Protein AF-D8LEX6-F1 (afdb_monomer_lite)

Radius of gyration: 22.9 Å; chains: 1; bounding box: 51×51×63 Å

Structure (mmCIF, N/CA/C/O backbone):
data_AF-D8LEX6-F1
#
_entry.id   AF-D8LEX6-F1
#
loop_
_atom_site.group_PDB
_atom_site.id
_atom_site.type_symbol
_atom_site.label_atom_id
_atom_site.label_alt_id
_atom_site.label_comp_id
_atom_site.label_asym_id
_atom_site.label_entity_id
_atom_site.label_seq_id
_atom_site.pdbx_PDB_ins_code
_atom_site.Cartn_x
_atom_site.Cartn_y
_atom_site.Cartn_z
_atom_site.occupancy
_atom_site.B_iso_or_equiv
_atom_site.auth_seq_id
_atom_site.auth_comp_id
_atom_site.auth_asym_id
_atom_site.auth_atom_id
_atom_site.pdbx_PDB_model_num
ATOM 1 N N . MET A 1 1 ? 6.872 12.435 2.471 1.00 41.88 1 MET A N 1
ATOM 2 C CA . MET A 1 1 ? 5.671 13.245 2.182 1.00 41.88 1 MET A CA 1
ATOM 3 C C . MET A 1 1 ? 4.696 12.923 3.300 1.00 41.88 1 MET A C 1
ATOM 5 O O . MET A 1 1 ? 4.604 11.758 3.631 1.00 41.88 1 MET A O 1
ATOM 9 N N . HIS A 1 2 ? 4.102 13.902 3.978 1.00 55.12 2 HIS A N 1
ATOM 10 C CA . HIS A 1 2 ? 3.019 13.591 4.918 1.00 55.12 2 HIS A CA 1
ATOM 11 C C . HIS A 1 2 ? 1.738 13.497 4.106 1.00 55.12 2 HIS A C 1
ATOM 13 O O . HIS A 1 2 ? 1.521 14.434 3.324 1.00 55.12 2 HIS A O 1
ATOM 19 N N . PRO A 1 3 ? 0.901 12.468 4.284 1.00 66.25 3 PRO A N 1
ATOM 20 C CA . PRO A 1 3 ? -0.361 12.433 3.583 1.00 66.25 3 PRO A CA 1
ATOM 21 C C . PRO A 1 3 ? -1.303 13.476 4.202 1.00 66.25 3 PRO A C 1
ATOM 23 O O . PRO A 1 3 ? -2.017 13.248 5.180 1.00 66.25 3 PRO A O 1
ATOM 26 N N . LYS A 1 4 ? -1.234 14.703 3.667 1.00 74.62 4 LYS A N 1
ATOM 27 C CA . LYS A 1 4 ? -2.139 15.818 3.999 1.00 74.62 4 LYS A CA 1
ATOM 28 C C . LYS A 1 4 ? -3.596 15.456 3.688 1.00 74.62 4 LYS A C 1
ATOM 30 O O . LYS A 1 4 ? -4.503 16.102 4.196 1.00 74.62 4 LYS A O 1
ATOM 35 N N . ASP A 1 5 ? -3.798 14.469 2.841 1.00 80.69 5 ASP A N 1
ATOM 36 C CA . ASP A 1 5 ? -5.047 13.807 2.502 1.00 80.69 5 ASP A CA 1
ATOM 37 C C . ASP A 1 5 ? -5.672 13.044 3.683 1.00 80.69 5 ASP A C 1
ATOM 39 O O . ASP A 1 5 ? -6.894 13.048 3.781 1.00 80.69 5 ASP A O 1
ATOM 43 N N . HIS A 1 6 ? -4.889 12.545 4.652 1.00 86.00 6 HIS A N 1
ATOM 44 C CA . HIS A 1 6 ? -5.435 11.861 5.842 1.00 86.00 6 HIS A CA 1
ATOM 45 C C . HIS A 1 6 ? -5.577 12.756 7.075 1.00 86.00 6 HIS A C 1
ATOM 47 O O . HIS A 1 6 ? -6.497 12.583 7.868 1.00 86.00 6 HIS A O 1
ATOM 53 N N . ILE A 1 7 ? -4.684 13.735 7.256 1.00 86.38 7 ILE A N 1
ATOM 54 C CA . ILE A 1 7 ? -4.682 14.587 8.466 1.00 86.38 7 ILE A CA 1
ATOM 55 C C . ILE A 1 7 ? -5.069 16.044 8.207 1.00 86.38 7 ILE A C 1
ATOM 57 O O . ILE A 1 7 ? -5.304 16.802 9.144 1.00 86.38 7 ILE A O 1
ATOM 61 N N . GLY A 1 8 ? -5.120 16.479 6.947 1.00 85.88 8 GLY A N 1
ATOM 62 C CA . GLY A 1 8 ? -5.260 17.896 6.604 1.00 85.88 8 GLY A CA 1
ATOM 63 C C . GLY A 1 8 ? -6.615 18.503 6.959 1.00 85.88 8 GLY A C 1
ATOM 64 O O . GLY A 1 8 ? -6.722 19.725 6.969 1.00 85.88 8 GLY A O 1
ATOM 65 N N . GLY A 1 9 ? -7.625 17.673 7.238 1.00 87.38 9 GLY A N 1
ATOM 66 C CA . GLY A 1 9 ? -8.934 18.093 7.743 1.00 87.38 9 GLY A CA 1
ATOM 67 C C . GLY A 1 9 ? -9.069 18.052 9.270 1.00 87.38 9 GLY A C 1
ATOM 68 O O . GLY A 1 9 ? -10.108 18.454 9.789 1.00 87.38 9 GLY A O 1
ATOM 69 N N . ALA A 1 10 ? -8.050 17.588 10.003 1.00 89.44 10 ALA A N 1
ATOM 70 C CA . ALA A 1 10 ? -8.157 17.345 11.443 1.00 89.44 10 ALA A CA 1
ATOM 71 C C . ALA A 1 10 ? -8.424 18.616 12.266 1.00 89.44 10 ALA A C 1
ATOM 73 O O . ALA A 1 10 ? -9.052 18.524 13.316 1.00 89.44 10 ALA A O 1
ATOM 74 N N . GLY A 1 11 ? -8.007 19.795 11.783 1.00 88.25 11 GLY A N 1
ATOM 75 C CA . GLY A 1 11 ? -8.331 21.079 12.419 1.00 88.25 11 GLY A CA 1
ATOM 76 C C . GLY A 1 11 ? -9.839 21.302 12.522 1.00 88.25 11 GLY A C 1
ATOM 77 O O . GLY A 1 11 ? -10.357 21.532 13.608 1.00 88.25 11 GLY A O 1
ATOM 78 N N . PHE A 1 12 ? -10.569 21.092 11.421 1.00 88.44 12 PHE A N 1
ATOM 79 C CA . PHE A 1 12 ? -12.029 21.239 11.395 1.00 88.44 12 PHE A CA 1
ATOM 80 C C . PHE A 1 12 ? -12.738 20.255 12.332 1.00 88.44 12 PHE A C 1
ATOM 82 O O . PHE A 1 12 ? -13.707 20.618 12.995 1.00 88.44 12 PHE A O 1
ATOM 89 N N . VAL A 1 13 ? -12.250 19.012 12.398 1.00 89.44 13 VAL A N 1
ATOM 90 C CA . VAL A 1 13 ? -12.802 17.979 13.288 1.00 89.44 13 VAL A CA 1
ATOM 91 C C . VAL A 1 13 ? -12.541 18.340 14.751 1.00 89.44 13 VAL A C 1
ATOM 93 O O . VAL A 1 13 ? -13.456 18.296 15.571 1.00 89.44 13 VAL A O 1
ATOM 96 N N . SER A 1 14 ? -11.313 18.744 15.077 1.00 89.00 14 SER A N 1
ATOM 97 C CA . SER A 1 14 ? -10.931 19.146 16.432 1.00 89.00 14 SER A CA 1
ATOM 98 C C . SER A 1 14 ? -11.718 20.361 16.913 1.00 89.00 14 SER A C 1
ATOM 100 O O . SER A 1 14 ? -12.189 20.361 18.046 1.00 89.00 14 SER A O 1
ATOM 102 N N . ASP A 1 15 ? -11.904 21.368 16.058 1.00 89.94 15 ASP A N 1
ATOM 103 C CA . ASP A 1 15 ? -12.680 22.566 16.387 1.00 89.94 15 ASP A CA 1
ATOM 104 C C . ASP A 1 15 ? -14.153 22.225 16.636 1.00 89.94 15 ASP A C 1
ATOM 106 O O . ASP A 1 15 ? -14.747 22.685 17.613 1.00 89.94 15 ASP A O 1
ATOM 110 N N . HIS A 1 16 ? -14.739 21.363 15.799 1.00 92.69 16 HIS A N 1
ATOM 111 C CA . HIS A 1 16 ? -16.119 20.910 15.967 1.00 92.69 16 HIS A CA 1
ATOM 112 C C . HIS A 1 16 ? -16.330 20.171 17.301 1.00 92.69 16 HIS A C 1
ATOM 114 O O . HIS A 1 16 ? -17.321 20.395 18.001 1.00 92.69 16 HIS A O 1
ATOM 120 N N . PHE A 1 17 ? -15.375 19.321 17.686 1.00 92.50 17 PHE A N 1
ATOM 121 C CA . PHE A 1 17 ? -15.440 18.525 18.911 1.00 92.50 17 PHE A CA 1
ATOM 122 C C . PHE A 1 17 ? -14.705 19.147 20.103 1.00 92.50 17 PHE A C 1
ATOM 124 O O . PHE A 1 17 ? -14.525 18.467 21.109 1.00 92.50 17 PHE A O 1
ATOM 131 N N . ALA A 1 18 ? -14.328 20.429 20.053 1.00 91.75 18 ALA A N 1
ATOM 132 C CA . ALA A 1 18 ? -13.504 21.063 21.086 1.00 91.75 18 ALA A CA 1
ATOM 133 C C . ALA A 1 18 ? -14.089 20.929 22.507 1.00 91.75 18 ALA A C 1
ATOM 135 O O . ALA A 1 18 ? -13.351 20.732 23.470 1.00 91.75 18 ALA A O 1
ATOM 136 N N . HIS A 1 19 ? -15.420 20.958 22.639 1.00 93.75 19 HIS A N 1
ATOM 137 C CA . HIS A 1 19 ? -16.130 20.777 23.913 1.00 93.75 19 HIS A CA 1
ATOM 138 C C . HIS A 1 19 ? -15.937 19.389 24.552 1.00 93.75 19 HIS A C 1
ATOM 140 O O . HIS A 1 19 ? -16.114 19.252 25.759 1.00 93.75 19 HIS A O 1
ATOM 146 N N . ASN A 1 20 ? -15.551 18.383 23.763 1.00 89.44 20 ASN A N 1
ATOM 147 C CA . ASN A 1 20 ? -15.266 17.021 24.220 1.00 89.44 20 ASN A CA 1
ATOM 148 C C . ASN A 1 20 ? -13.783 16.791 24.532 1.00 89.44 20 ASN A C 1
ATOM 150 O O . ASN A 1 20 ? -13.429 15.691 24.943 1.00 89.44 20 ASN A O 1
ATOM 154 N N . ASN A 1 21 ? -12.926 17.801 24.329 1.00 87.38 21 ASN A N 1
ATOM 155 C CA . ASN A 1 21 ? -11.479 17.721 24.532 1.00 87.38 21 ASN A CA 1
ATOM 156 C C . ASN A 1 21 ? -10.854 16.468 23.872 1.00 87.38 21 ASN A C 1
ATOM 158 O O . ASN A 1 21 ? -10.357 15.584 24.575 1.00 87.38 21 ASN A O 1
ATOM 162 N N . PRO A 1 22 ? -10.929 16.348 22.532 1.00 88.00 22 PRO A N 1
ATOM 163 C CA . PRO A 1 22 ? -10.546 15.129 21.835 1.00 88.00 22 PRO A CA 1
ATOM 164 C C . PRO A 1 22 ? -9.049 14.845 21.984 1.00 88.00 22 PRO A C 1
ATOM 166 O O . PRO A 1 22 ? -8.212 15.730 21.806 1.00 88.00 22 PRO A O 1
ATOM 169 N N . THR A 1 23 ? -8.707 13.584 22.245 1.00 85.31 23 THR A N 1
ATOM 170 C CA . THR A 1 23 ? -7.322 13.105 22.205 1.00 85.31 23 THR A CA 1
ATOM 171 C C . THR A 1 23 ? -6.891 12.895 20.757 1.00 85.31 23 THR A C 1
ATOM 173 O O . THR A 1 23 ? -7.594 12.252 19.976 1.00 85.31 23 THR A O 1
ATOM 176 N N . ILE A 1 24 ? -5.719 13.419 20.394 1.00 87.75 24 ILE A N 1
ATOM 177 C CA . ILE A 1 24 ? -5.188 13.344 19.028 1.00 87.75 24 ILE A CA 1
ATOM 178 C C . ILE A 1 24 ? -3.905 12.532 19.042 1.00 87.75 24 ILE A C 1
ATOM 180 O O . ILE A 1 24 ? -2.897 12.934 19.628 1.00 87.75 24 ILE A O 1
ATOM 184 N N . ILE A 1 25 ? -3.950 11.390 18.365 1.00 87.62 25 ILE A N 1
ATOM 185 C CA . ILE A 1 25 ? -2.900 10.380 18.396 1.00 87.62 25 ILE A CA 1
ATOM 186 C C . ILE A 1 25 ? -2.263 10.268 17.017 1.00 87.62 25 ILE A C 1
ATOM 188 O O . ILE A 1 25 ? -2.948 10.152 16.005 1.00 87.62 25 ILE A O 1
ATOM 192 N N . ALA A 1 26 ? -0.934 10.293 16.980 1.00 88.06 26 ALA A N 1
ATOM 193 C CA . ALA A 1 26 ? -0.162 10.006 15.781 1.00 88.06 26 ALA A CA 1
ATOM 194 C C . ALA A 1 26 ? 1.234 9.506 16.156 1.00 88.06 26 ALA A C 1
ATOM 196 O O . ALA A 1 26 ? 1.669 9.598 17.308 1.00 88.06 26 ALA A O 1
ATOM 197 N N . SER A 1 27 ? 1.985 9.016 15.170 1.00 86.25 27 SER A N 1
ATOM 198 C CA . SER A 1 27 ? 3.345 8.558 15.431 1.00 86.25 27 SER A CA 1
ATOM 199 C C . SER A 1 27 ? 4.272 9.711 15.833 1.00 86.25 27 SER A C 1
ATOM 201 O O . SER A 1 27 ? 4.071 10.877 15.471 1.00 86.25 27 SER A O 1
ATOM 203 N N . LYS A 1 28 ? 5.354 9.384 16.557 1.00 86.25 28 LYS A N 1
ATOM 204 C CA . LYS A 1 28 ? 6.401 10.355 16.944 1.00 86.25 28 LYS A CA 1
ATOM 205 C C . LYS A 1 28 ? 6.910 11.173 15.748 1.00 86.25 28 LYS A C 1
ATOM 207 O O . LYS A 1 28 ? 7.193 12.358 15.915 1.00 86.25 28 LYS A O 1
ATOM 212 N N . ARG A 1 29 ? 7.019 10.549 14.568 1.00 84.69 29 ARG A N 1
ATOM 213 C CA . ARG A 1 29 ? 7.444 11.214 13.331 1.00 84.69 29 ARG A CA 1
ATOM 214 C C . ARG A 1 29 ? 6.402 12.226 12.871 1.00 84.69 29 ARG A C 1
ATOM 216 O O . ARG A 1 29 ? 6.764 13.375 12.645 1.00 84.69 29 ARG A O 1
ATOM 223 N N . ILE A 1 30 ? 5.128 11.825 12.811 1.00 85.50 30 ILE A N 1
ATOM 224 C CA . ILE A 1 30 ? 4.035 12.716 12.401 1.00 85.50 30 ILE A CA 1
ATOM 225 C C . ILE A 1 30 ? 3.995 13.969 13.273 1.00 85.50 30 ILE A C 1
ATOM 227 O O . ILE A 1 30 ? 3.992 15.102 12.793 1.00 85.50 30 ILE A O 1
ATOM 231 N N . ARG A 1 31 ? 4.084 13.770 14.587 1.00 88.69 31 ARG A N 1
ATOM 232 C CA . ARG A 1 31 ? 4.142 14.870 15.545 1.00 88.69 31 ARG A CA 1
ATOM 233 C C . ARG A 1 31 ? 5.351 15.786 15.337 1.00 88.69 31 ARG A C 1
ATOM 235 O O . ARG A 1 31 ? 5.215 17.001 15.458 1.00 88.69 31 ARG A O 1
ATOM 242 N N . HIS A 1 32 ? 6.538 15.227 15.100 1.00 88.25 32 HIS A N 1
ATOM 243 C CA . HIS A 1 32 ? 7.748 16.017 14.858 1.00 88.25 32 HIS A CA 1
ATOM 244 C C . HIS A 1 32 ? 7.615 16.870 13.589 1.00 88.25 32 HIS A C 1
ATOM 246 O O . HIS A 1 32 ? 7.875 18.074 13.625 1.00 88.25 32 HIS A O 1
ATOM 252 N N . ASP A 1 33 ? 7.143 16.264 12.502 1.00 84.75 33 ASP A N 1
ATOM 253 C CA . ASP A 1 33 ? 6.965 16.933 11.217 1.00 84.75 33 ASP A CA 1
ATOM 254 C C . ASP A 1 33 ? 5.928 18.057 11.313 1.00 84.75 33 ASP A C 1
ATOM 256 O O . ASP A 1 33 ? 6.191 19.156 10.828 1.00 84.75 33 ASP A O 1
ATOM 260 N N . LEU A 1 34 ? 4.794 17.832 11.988 1.00 87.56 34 LEU A N 1
ATOM 261 C CA . LEU A 1 34 ? 3.796 18.878 12.230 1.00 87.56 34 LEU A CA 1
ATOM 262 C C . LEU A 1 34 ? 4.371 20.033 13.055 1.00 87.56 34 LEU A C 1
ATOM 264 O O . LEU A 1 34 ? 4.225 21.187 12.669 1.00 87.56 34 LEU A O 1
ATOM 268 N N . LYS A 1 35 ? 5.101 19.738 14.139 1.00 88.75 35 LYS A N 1
ATOM 269 C CA . LYS A 1 35 ? 5.735 20.770 14.976 1.00 88.75 35 LYS A CA 1
ATOM 270 C C . LYS A 1 35 ? 6.748 21.622 14.223 1.00 88.75 35 LYS A C 1
ATOM 272 O O . LYS A 1 35 ? 6.804 22.825 14.442 1.00 88.75 35 LYS A O 1
ATOM 277 N N . SER A 1 36 ? 7.558 21.010 13.362 1.00 86.94 36 SER A N 1
ATOM 278 C CA . SER A 1 36 ? 8.558 21.741 12.570 1.00 86.94 36 SER A CA 1
ATOM 279 C C . SER A 1 36 ? 7.943 22.655 11.505 1.00 86.94 36 SER A C 1
ATOM 281 O O . SER A 1 36 ? 8.629 23.539 11.000 1.00 86.94 36 SER A O 1
ATOM 283 N N . LYS A 1 37 ? 6.662 22.450 11.179 1.00 83.06 37 LYS A N 1
ATOM 284 C CA . LYS A 1 37 ? 5.907 23.190 10.160 1.00 83.06 37 LYS A CA 1
ATOM 285 C C . LYS A 1 37 ? 4.776 24.029 10.751 1.00 83.06 37 LYS A C 1
ATOM 287 O O . LYS A 1 37 ? 3.981 24.577 9.995 1.00 83.06 37 LYS A O 1
ATOM 292 N N . ASP A 1 38 ? 4.686 24.139 12.075 1.00 81.75 38 ASP A N 1
ATOM 293 C CA . ASP A 1 38 ? 3.670 24.947 12.758 1.00 81.75 38 ASP A CA 1
ATOM 294 C C . ASP A 1 38 ? 4.062 26.434 12.763 1.00 81.75 38 ASP A C 1
ATOM 296 O O . ASP A 1 38 ? 4.184 27.071 13.806 1.00 81.75 38 ASP A O 1
ATOM 300 N N . ASP A 1 39 ? 4.320 26.976 11.571 1.00 75.94 39 ASP A N 1
ATOM 301 C CA . ASP A 1 39 ? 4.681 28.379 11.352 1.00 75.94 39 ASP A CA 1
ATOM 302 C C . ASP A 1 39 ? 3.468 29.322 11.457 1.00 75.94 39 ASP A C 1
ATOM 304 O O . ASP A 1 39 ? 3.642 30.532 11.607 1.00 75.94 39 ASP A O 1
ATOM 308 N N . ARG A 1 40 ? 2.243 28.764 11.420 1.00 67.06 40 ARG A N 1
ATOM 309 C CA . ARG A 1 40 ? 0.949 29.473 11.394 1.00 67.06 40 ARG A CA 1
ATOM 310 C C . ARG A 1 40 ? 0.865 30.550 10.310 1.00 67.06 40 ARG A C 1
ATOM 312 O O . ARG A 1 40 ? 0.006 31.427 10.386 1.00 67.06 40 ARG A O 1
ATOM 319 N N . ASP A 1 41 ? 1.729 30.479 9.302 1.00 76.44 41 ASP A N 1
ATOM 320 C CA . ASP A 1 41 ? 1.706 31.394 8.175 1.00 76.44 41 ASP A CA 1
ATOM 321 C C . ASP A 1 41 ? 0.618 30.915 7.201 1.00 76.44 41 ASP A C 1
ATOM 323 O O . ASP A 1 41 ? 0.763 29.853 6.582 1.00 76.44 41 ASP A O 1
ATOM 327 N N . PRO A 1 42 ? -0.482 31.672 7.027 1.00 71.94 42 PRO A N 1
ATOM 328 C CA . PRO A 1 42 ? -1.571 31.265 6.144 1.00 71.94 42 PRO A CA 1
ATOM 329 C C . PRO A 1 42 ? -1.136 31.170 4.672 1.00 71.94 42 PRO A C 1
ATOM 331 O O . PRO A 1 42 ? -1.814 30.523 3.872 1.00 71.94 42 PRO A O 1
ATOM 334 N N . THR A 1 43 ? -0.003 31.780 4.309 1.00 78.19 43 THR A N 1
ATOM 335 C CA . THR A 1 43 ? 0.568 31.773 2.956 1.00 78.19 43 THR A CA 1
ATOM 336 C C . THR A 1 43 ? 1.581 30.649 2.726 1.00 78.19 43 THR A C 1
ATOM 338 O O . THR A 1 43 ? 1.938 30.362 1.579 1.00 78.19 43 THR A O 1
ATOM 341 N N . SER A 1 44 ? 2.008 29.960 3.789 1.00 76.12 44 SER A N 1
ATOM 342 C CA . SER A 1 44 ? 2.977 28.871 3.708 1.00 76.12 44 SER A CA 1
ATOM 343 C C . SER A 1 44 ? 2.345 27.633 3.070 1.00 76.12 44 SER A C 1
ATOM 345 O O . SER A 1 44 ? 1.528 26.929 3.662 1.00 76.12 44 SER A O 1
ATOM 347 N N . VAL A 1 45 ? 2.751 27.320 1.836 1.00 69.25 45 VAL A N 1
ATOM 348 C CA . VAL A 1 45 ? 2.312 26.099 1.126 1.00 69.25 45 VAL A CA 1
ATOM 349 C C . VAL A 1 45 ? 2.819 24.812 1.798 1.00 69.25 45 VAL A C 1
ATOM 351 O O . VAL A 1 45 ? 2.239 23.730 1.635 1.00 69.25 45 VAL A O 1
ATOM 354 N N . PHE A 1 46 ? 3.895 24.924 2.581 1.00 70.50 46 PHE A N 1
ATOM 355 C CA . PHE A 1 46 ? 4.518 23.819 3.309 1.00 70.50 46 PHE A CA 1
ATOM 356 C C . PHE A 1 46 ? 4.183 23.804 4.805 1.00 70.50 46 PHE A C 1
ATOM 358 O O . PHE A 1 46 ? 4.376 22.761 5.432 1.00 70.50 46 PHE A O 1
ATOM 365 N N . GLY A 1 47 ? 3.661 24.906 5.342 1.00 74.38 47 GLY A N 1
ATOM 366 C CA . GLY A 1 47 ? 3.282 25.068 6.740 1.00 74.38 47 GLY A CA 1
ATOM 367 C C . GLY A 1 47 ? 1.971 24.380 7.111 1.00 74.38 47 GLY A C 1
ATOM 368 O O . GLY A 1 47 ? 1.258 23.811 6.276 1.00 74.38 47 GLY A O 1
ATOM 369 N N . ASN A 1 48 ? 1.652 24.442 8.399 1.00 80.69 48 ASN A N 1
ATOM 370 C CA . ASN A 1 48 ? 0.418 23.944 8.998 1.00 80.69 48 ASN A CA 1
ATOM 371 C C . ASN A 1 48 ? -0.733 24.965 8.885 1.00 80.69 48 ASN A C 1
ATOM 373 O O . ASN A 1 48 ? -1.449 25.250 9.844 1.00 80.69 48 ASN A O 1
ATOM 377 N N . ASN A 1 49 ? -0.929 25.539 7.699 1.00 75.94 49 ASN A N 1
ATOM 378 C CA . ASN A 1 49 ? -1.932 26.583 7.470 1.00 75.94 49 ASN A CA 1
ATOM 379 C C . ASN A 1 49 ? -3.391 26.101 7.608 1.00 75.94 49 ASN A C 1
ATOM 381 O O . ASN A 1 49 ? -4.303 26.919 7.683 1.00 75.94 49 ASN A O 1
ATOM 385 N N . ARG A 1 50 ? -3.617 24.781 7.656 1.00 75.12 50 ARG A N 1
ATOM 386 C CA . ARG A 1 50 ? -4.933 24.159 7.881 1.00 75.12 50 ARG A CA 1
ATOM 387 C C . ARG A 1 50 ? -5.265 23.942 9.360 1.00 75.12 50 ARG A C 1
ATOM 389 O O . ARG A 1 50 ? -6.303 23.362 9.656 1.00 75.12 50 ARG A O 1
ATOM 396 N N . GLY A 1 51 ? -4.386 24.361 10.274 1.00 82.69 51 GLY A N 1
ATOM 397 C CA . GLY A 1 51 ? -4.615 24.217 11.710 1.00 82.69 51 GLY A CA 1
ATOM 398 C C . GLY A 1 51 ? -4.707 22.759 12.157 1.00 82.69 51 GLY A C 1
ATOM 399 O O . GLY A 1 51 ? -5.501 22.446 13.037 1.00 82.69 51 GLY A O 1
ATOM 400 N N . VAL A 1 52 ? -3.925 21.854 11.552 1.00 88.00 52 VAL A N 1
ATOM 401 C CA . VAL A 1 52 ? -3.842 20.462 12.017 1.00 88.00 52 VAL A CA 1
ATOM 402 C C . VAL A 1 52 ? -3.319 20.489 13.454 1.00 88.00 52 VAL A C 1
ATOM 404 O O . VAL A 1 52 ? -2.212 20.991 13.676 1.00 88.00 52 VAL A O 1
ATOM 407 N N . PRO A 1 53 ? -4.072 19.991 14.446 1.00 88.94 53 PRO A N 1
ATOM 408 C CA . PRO A 1 53 ? -3.621 20.046 15.824 1.00 88.94 53 PRO A CA 1
ATOM 409 C C . PRO A 1 53 ? -2.366 19.200 16.010 1.00 88.94 53 PRO A C 1
ATOM 411 O O . PRO A 1 53 ? -2.193 18.159 15.374 1.00 88.94 53 PRO A O 1
ATOM 414 N N . ILE A 1 54 ? -1.489 19.633 16.910 1.00 90.12 54 ILE A N 1
ATOM 415 C CA . ILE A 1 54 ? -0.277 18.883 17.223 1.00 90.12 54 ILE A CA 1
ATOM 416 C C . ILE A 1 54 ? -0.651 17.659 18.073 1.00 90.12 54 ILE A C 1
ATOM 418 O O . ILE A 1 54 ? -1.123 17.851 19.195 1.00 90.12 54 ILE A O 1
ATOM 422 N N . PRO A 1 55 ? -0.387 16.423 17.605 1.00 89.50 55 PRO A N 1
ATOM 423 C CA . PRO A 1 55 ? -0.727 15.217 18.349 1.00 89.50 55 PRO A CA 1
ATOM 424 C C . PRO A 1 55 ? 0.009 15.123 19.687 1.00 89.50 55 PRO A C 1
ATOM 426 O O . PRO A 1 55 ? 1.115 15.665 19.873 1.00 89.50 55 PRO A O 1
ATOM 429 N N . GLU A 1 56 ? -0.573 14.366 20.608 1.00 84.44 56 GLU A N 1
ATOM 430 C CA . GLU A 1 56 ? 0.075 14.011 21.860 1.00 84.44 56 GLU A CA 1
ATOM 431 C C . GLU A 1 56 ? 1.343 13.189 21.607 1.00 84.44 56 GLU A C 1
ATOM 433 O O . GLU A 1 56 ? 1.534 12.541 20.572 1.00 84.44 56 GLU A O 1
ATOM 438 N N . LYS A 1 57 ? 2.296 13.282 22.537 1.00 83.12 57 LYS A N 1
ATOM 439 C CA . LYS A 1 57 ? 3.533 12.515 22.423 1.00 83.12 57 LYS A CA 1
ATOM 440 C C . LYS A 1 57 ? 3.264 11.106 22.941 1.00 83.12 57 LYS A C 1
ATOM 442 O O . LYS A 1 57 ? 3.303 10.917 24.144 1.00 83.12 57 LYS A O 1
ATOM 447 N N . LEU A 1 58 ? 3.127 10.145 22.034 1.00 80.44 58 LEU A N 1
ATOM 448 C CA . LEU A 1 58 ? 3.140 8.731 22.404 1.00 80.44 58 LEU A CA 1
ATOM 449 C C . LEU A 1 58 ? 4.540 8.283 22.840 1.00 80.44 58 LEU A C 1
ATOM 451 O O . LEU A 1 58 ? 5.505 8.418 22.079 1.00 80.44 58 LEU A O 1
ATOM 455 N N . GLU A 1 59 ? 4.655 7.701 24.020 1.00 79.19 59 GLU A N 1
ATOM 456 C CA . GLU A 1 59 ? 5.773 6.929 24.535 1.00 79.19 59 GLU A CA 1
ATOM 457 C C . GLU A 1 59 ? 5.757 5.486 24.026 1.00 79.19 59 GLU A C 1
ATOM 459 O O . GLU A 1 59 ? 4.798 5.011 23.430 1.00 79.19 59 GLU A O 1
ATOM 464 N N . ALA A 1 60 ? 6.877 4.775 24.194 1.00 73.88 60 ALA A N 1
ATOM 465 C CA . ALA A 1 60 ? 7.038 3.430 23.634 1.00 73.88 60 ALA A CA 1
ATOM 466 C C . ALA A 1 60 ? 5.967 2.440 24.130 1.00 73.88 60 ALA A C 1
ATOM 468 O O . ALA A 1 60 ? 5.493 1.624 23.347 1.00 73.88 60 ALA A O 1
ATOM 469 N N . ALA A 1 61 ? 5.576 2.546 25.403 1.00 71.38 61 ALA A N 1
ATOM 470 C CA . ALA A 1 61 ? 4.552 1.700 26.011 1.00 71.38 61 ALA A CA 1
ATOM 471 C C . ALA A 1 61 ? 3.140 1.954 25.450 1.00 71.38 61 ALA A C 1
ATOM 473 O O . ALA A 1 61 ? 2.311 1.053 25.487 1.00 71.38 61 ALA A O 1
ATOM 474 N N . GLU A 1 62 ? 2.882 3.144 24.900 1.00 71.06 62 GLU A N 1
ATOM 475 C CA . GLU A 1 62 ? 1.574 3.528 24.349 1.00 71.06 62 GLU A CA 1
ATOM 476 C C . GLU A 1 62 ? 1.359 2.987 22.924 1.00 71.06 62 GLU A C 1
ATOM 478 O O . GLU A 1 62 ? 0.243 3.006 22.419 1.00 71.06 62 GLU A O 1
ATOM 483 N N . TYR A 1 63 ? 2.402 2.437 22.285 1.00 76.38 63 TYR A N 1
ATOM 484 C CA . TYR A 1 63 ? 2.291 1.681 21.029 1.00 76.38 63 TYR A CA 1
ATOM 485 C C . TYR A 1 63 ? 1.954 0.202 21.267 1.00 76.38 63 TYR A C 1
ATOM 487 O O . TYR A 1 63 ? 2.520 -0.673 20.609 1.00 76.38 63 TYR A O 1
ATOM 495 N N . ARG A 1 64 ? 1.082 -0.105 22.227 1.00 80.62 64 ARG A N 1
ATOM 496 C CA . ARG A 1 64 ? 0.594 -1.478 22.412 1.00 80.62 64 ARG A CA 1
ATOM 497 C C . ARG A 1 64 ? -0.892 -1.539 22.651 1.00 80.62 64 ARG A C 1
ATOM 499 O O . ARG A 1 64 ? -1.556 -2.345 22.021 1.00 80.62 64 ARG A O 1
ATOM 506 N N . GLU A 1 65 ? -1.409 -0.695 23.530 1.00 86.12 65 GLU A N 1
ATOM 507 C CA . GLU A 1 65 ? -2.812 -0.753 23.906 1.00 86.12 65 GLU A CA 1
ATOM 508 C C . GLU A 1 65 ? -3.360 0.652 24.122 1.00 86.12 65 GLU A C 1
ATOM 510 O O . GLU A 1 65 ? -2.744 1.482 24.793 1.00 86.12 65 GLU A O 1
ATOM 515 N N . LEU A 1 66 ? -4.526 0.903 23.542 1.00 88.50 66 LEU A N 1
ATOM 516 C CA . LEU A 1 66 ? -5.243 2.159 23.603 1.00 88.50 66 LEU A CA 1
ATOM 517 C C . LEU A 1 66 ? -6.690 1.877 24.015 1.00 88.50 66 LEU A C 1
ATOM 519 O O . LEU A 1 66 ? -7.359 1.034 23.425 1.00 88.50 66 LEU A O 1
ATOM 523 N N . SER A 1 67 ? -7.190 2.597 25.020 1.00 89.38 67 SER A N 1
ATOM 524 C CA . SER A 1 67 ? -8.595 2.527 25.437 1.00 89.38 67 SER A CA 1
ATOM 525 C C . SER A 1 67 ? -9.318 3.822 25.075 1.00 89.38 67 SER A C 1
ATOM 527 O O . SER A 1 67 ? -8.960 4.883 25.584 1.00 89.38 67 SER A O 1
ATOM 529 N N . VAL A 1 68 ? -10.336 3.751 24.214 1.00 86.50 68 VAL A N 1
ATOM 530 C CA . VAL A 1 68 ? -11.122 4.914 23.761 1.00 86.50 68 VAL A CA 1
ATOM 531 C C . VAL A 1 68 ? -12.602 4.568 23.810 1.00 86.50 68 VAL A C 1
ATOM 533 O O . VAL A 1 68 ? -13.036 3.594 23.206 1.00 86.50 68 VAL A O 1
ATOM 536 N N . GLY A 1 69 ? -13.392 5.360 24.540 1.00 85.81 69 GLY A N 1
ATOM 537 C CA . GLY A 1 69 ? -14.846 5.169 24.608 1.00 85.81 69 GLY A CA 1
ATOM 538 C C . GLY A 1 69 ? -15.285 3.813 25.180 1.00 85.81 69 GLY A C 1
ATOM 539 O O . GLY A 1 69 ? -16.363 3.342 24.844 1.00 85.81 69 GLY A O 1
ATOM 540 N N . GLY A 1 70 ? -14.449 3.175 26.009 1.00 90.44 70 GLY A N 1
ATOM 541 C CA . GLY A 1 70 ? -14.698 1.833 26.552 1.00 90.44 70 GLY A CA 1
ATOM 542 C C . GLY A 1 70 ? -14.269 0.679 25.639 1.00 90.44 70 GLY A C 1
ATOM 543 O O . GLY A 1 70 ? -14.299 -0.463 26.080 1.00 90.44 70 GLY A O 1
ATOM 544 N N . LEU A 1 71 ? -13.821 0.968 24.414 1.00 95.38 71 LEU A N 1
ATOM 545 C CA . LEU A 1 71 ? -13.227 -0.011 23.505 1.00 95.38 71 LEU A CA 1
ATOM 546 C C . LEU A 1 71 ? -11.716 -0.100 23.713 1.00 95.38 71 LEU A C 1
ATOM 548 O O . LEU A 1 71 ? -11.069 0.890 24.069 1.00 95.38 71 LEU A O 1
ATOM 552 N N . ARG A 1 72 ? -11.159 -1.278 23.441 1.00 95.88 72 ARG A N 1
ATOM 553 C CA . ARG A 1 72 ? -9.726 -1.563 23.474 1.00 95.88 72 ARG A CA 1
ATOM 554 C C . ARG A 1 72 ? -9.196 -1.803 22.071 1.00 95.88 72 ARG A C 1
ATOM 556 O O . ARG A 1 72 ? -9.694 -2.654 21.340 1.00 95.88 72 ARG A O 1
ATOM 563 N N . PHE A 1 73 ? -8.147 -1.072 21.737 1.00 95.25 73 PHE A N 1
ATOM 564 C CA . PHE A 1 73 ? -7.446 -1.158 20.472 1.00 95.25 73 PHE A CA 1
ATOM 565 C C . PHE A 1 73 ? -5.992 -1.509 20.728 1.00 95.25 73 PHE A C 1
ATOM 567 O O . PHE A 1 73 ? -5.363 -0.982 21.645 1.00 95.25 73 PHE A O 1
ATOM 574 N N . GLU A 1 74 ? -5.436 -2.338 19.865 1.00 95.25 74 GLU A N 1
ATOM 575 C CA . GLU A 1 74 ? -4.000 -2.420 19.703 1.00 95.25 74 GLU A CA 1
ATOM 576 C C . GLU A 1 74 ? -3.551 -1.335 18.724 1.00 95.25 74 GLU A C 1
ATOM 578 O O . GLU A 1 74 ? -4.186 -1.098 17.697 1.00 95.25 74 GLU A O 1
ATOM 583 N N . LEU A 1 75 ? -2.461 -0.651 19.052 1.00 93.12 75 LEU A N 1
ATOM 584 C CA . LEU A 1 75 ? -1.869 0.387 18.216 1.00 93.12 75 LEU A CA 1
ATOM 585 C C . LEU A 1 75 ? -0.375 0.132 18.171 1.00 93.12 75 LEU A C 1
ATOM 587 O O . LEU A 1 75 ? 0.281 0.424 19.159 1.00 93.12 75 LEU A O 1
ATOM 591 N N . GLN A 1 76 ? 0.196 -0.345 17.068 1.00 91.81 76 GLN A N 1
ATOM 592 C CA . GLN A 1 76 ? 1.653 -0.490 16.981 1.00 91.81 76 GLN A CA 1
ATOM 593 C C . GLN A 1 76 ? 2.240 0.209 15.767 1.00 91.81 76 GLN A C 1
ATOM 595 O O . GLN A 1 76 ? 1.550 0.560 14.813 1.00 91.81 76 GLN A O 1
ATOM 600 N N . LYS A 1 77 ? 3.557 0.415 15.819 1.00 90.00 77 LYS A N 1
ATOM 601 C CA . LYS A 1 77 ? 4.315 0.885 14.665 1.00 90.00 77 LYS A CA 1
ATOM 602 C C . LYS A 1 77 ? 4.480 -0.226 13.649 1.00 90.00 77 LYS A C 1
ATOM 604 O O . LYS A 1 77 ? 4.819 -1.348 14.008 1.00 90.00 77 LYS A O 1
ATOM 609 N N . ILE A 1 78 ? 4.375 0.154 12.389 1.00 88.25 78 ILE A N 1
ATOM 610 C CA . ILE A 1 78 ? 4.683 -0.684 11.243 1.00 88.25 78 ILE A CA 1
ATOM 611 C C . ILE A 1 78 ? 5.506 0.135 10.253 1.00 88.25 78 ILE A C 1
ATOM 613 O O . ILE A 1 78 ? 5.346 1.351 10.134 1.00 88.25 78 ILE A O 1
ATOM 617 N N . HIS A 1 79 ? 6.453 -0.512 9.584 1.00 85.31 79 HIS A N 1
ATOM 618 C CA . HIS A 1 79 ? 7.213 0.119 8.515 1.00 85.31 79 HIS A CA 1
ATOM 619 C C . HIS A 1 79 ? 6.529 -0.204 7.182 1.00 85.31 79 HIS A C 1
ATOM 621 O O . HIS A 1 79 ? 7.010 -1.013 6.399 1.00 85.31 79 HIS A O 1
ATOM 627 N N . ALA A 1 80 ? 5.348 0.379 6.985 1.00 85.25 80 ALA A N 1
ATOM 628 C CA . ALA A 1 80 ? 4.489 0.089 5.846 1.00 85.25 80 ALA A CA 1
ATOM 629 C C . ALA A 1 80 ? 4.662 1.152 4.752 1.00 85.25 80 ALA A C 1
ATOM 631 O O . ALA A 1 80 ? 5.776 1.324 4.275 1.00 85.25 80 ALA A O 1
ATOM 632 N N . HIS A 1 81 ? 3.614 1.877 4.366 1.00 84.19 81 HIS A N 1
ATOM 633 C CA . HIS A 1 81 ? 3.661 2.952 3.368 1.00 84.19 81 HIS A CA 1
ATOM 634 C C . HIS A 1 81 ? 4.805 3.973 3.591 1.00 84.19 81 HIS A C 1
ATOM 636 O O . HIS A 1 81 ? 5.440 4.433 2.641 1.00 84.19 81 HIS A O 1
ATOM 642 N N . GLN A 1 82 ? 5.133 4.299 4.843 1.00 79.69 82 GLN A N 1
ATOM 643 C CA . GLN A 1 82 ? 6.260 5.151 5.219 1.00 79.69 82 GLN A CA 1
ATOM 644 C C . GLN A 1 82 ? 6.845 4.782 6.597 1.00 79.69 82 GLN A C 1
ATOM 646 O O . GLN A 1 82 ? 6.166 4.229 7.467 1.00 79.69 82 GLN A O 1
ATOM 651 N N . PRO A 1 83 ? 8.109 5.167 6.873 1.00 76.75 83 PRO A N 1
ATOM 652 C CA . PRO A 1 83 ? 8.693 4.947 8.188 1.00 76.75 83 PRO A CA 1
ATOM 653 C C . PRO A 1 83 ? 7.882 5.621 9.301 1.00 76.75 83 PRO A C 1
ATOM 655 O O . PRO A 1 83 ? 7.732 6.848 9.317 1.00 76.75 83 PRO A O 1
ATOM 658 N N . GLY A 1 84 ? 7.447 4.830 10.279 1.00 78.00 84 GLY A N 1
ATOM 659 C CA . GLY A 1 84 ? 6.683 5.316 11.424 1.00 78.00 84 GLY A CA 1
ATOM 660 C C . GLY A 1 84 ? 5.174 5.359 11.202 1.00 78.00 84 GLY A C 1
ATOM 661 O O . GLY A 1 84 ? 4.508 6.061 11.965 1.00 78.00 84 GLY A O 1
ATOM 662 N N . ASP A 1 85 ? 4.655 4.635 10.211 1.00 86.75 85 ASP A N 1
ATOM 663 C CA . ASP A 1 85 ? 3.236 4.301 10.155 1.00 86.75 85 ASP A CA 1
ATOM 664 C C . ASP A 1 85 ? 2.797 3.518 11.385 1.00 86.75 85 ASP A C 1
ATOM 666 O O . ASP A 1 85 ? 3.599 2.906 12.099 1.00 86.75 85 ASP A O 1
ATOM 670 N N . LEU A 1 86 ? 1.495 3.581 11.635 1.00 90.44 86 LEU A N 1
ATOM 671 C CA . LEU A 1 86 ? 0.826 2.837 12.685 1.00 90.44 86 LEU A CA 1
ATOM 672 C C . LEU A 1 86 ? -0.230 1.945 12.046 1.00 90.44 86 LEU A C 1
ATOM 674 O O . LEU A 1 86 ? -0.869 2.358 11.078 1.00 90.44 86 LEU A O 1
ATOM 678 N N . PHE A 1 87 ? -0.447 0.771 12.623 1.00 94.12 87 PHE A N 1
ATOM 679 C CA . PHE A 1 87 ? -1.710 0.068 12.444 1.00 94.12 87 PHE A CA 1
ATOM 680 C C . PHE A 1 87 ? -2.544 0.176 13.716 1.00 94.12 87 PHE A C 1
ATOM 682 O O . PHE A 1 87 ? -2.002 0.327 14.814 1.00 94.12 87 PHE A O 1
ATOM 689 N N . ILE A 1 88 ? -3.859 0.080 13.548 1.00 95.56 88 ILE A N 1
ATOM 690 C CA .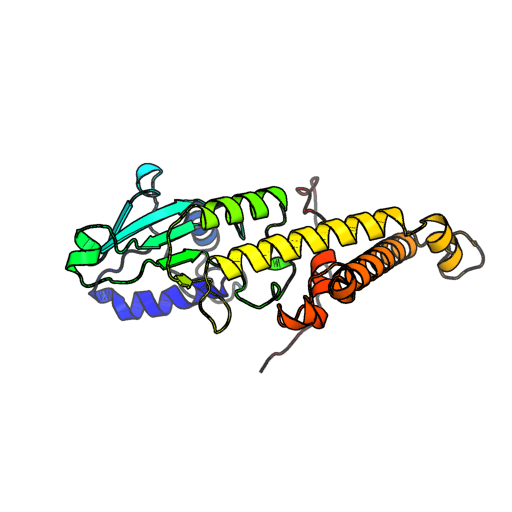 ILE A 1 88 ? -4.828 -0.043 14.635 1.00 95.56 88 ILE A CA 1
ATOM 691 C C . ILE A 1 88 ? -5.545 -1.374 14.450 1.00 95.56 88 ILE A C 1
ATOM 693 O O . ILE A 1 88 ? -6.037 -1.654 13.360 1.00 95.56 88 ILE A O 1
ATOM 697 N N . PHE A 1 89 ? -5.627 -2.179 15.501 1.00 97.81 89 PHE A N 1
ATOM 698 C CA . PHE A 1 89 ? -6.379 -3.425 15.488 1.00 97.81 89 PHE A CA 1
ATOM 699 C C . PHE A 1 89 ? -7.446 -3.411 16.584 1.00 97.81 89 PHE A C 1
ATOM 701 O O . PHE A 1 89 ? -7.154 -3.206 17.762 1.00 97.81 89 PHE A O 1
ATOM 708 N N . LEU A 1 90 ? -8.699 -3.593 16.174 1.00 97.88 90 LEU A N 1
ATOM 709 C CA . LEU A 1 90 ? -9.846 -3.799 17.049 1.00 97.88 90 LEU A CA 1
ATOM 710 C C . LEU A 1 90 ? -10.203 -5.281 16.987 1.00 97.88 90 LEU A C 1
ATOM 712 O O . LEU A 1 90 ? -10.733 -5.741 15.979 1.00 97.88 90 LEU A O 1
ATOM 716 N N . ASP A 1 91 ? -9.915 -6.015 18.056 1.00 97.69 91 ASP A N 1
ATOM 717 C CA . ASP A 1 91 ? -10.236 -7.436 18.148 1.00 97.69 91 ASP A CA 1
ATOM 718 C C . ASP A 1 91 ? -11.600 -7.636 18.814 1.00 97.69 91 ASP A C 1
ATOM 720 O O . ASP A 1 91 ? -11.790 -7.259 19.976 1.00 97.69 91 ASP A O 1
ATOM 724 N N . LYS A 1 92 ? -12.542 -8.267 18.108 1.00 97.69 92 LYS A N 1
ATOM 725 C CA . LYS A 1 92 ? -13.857 -8.618 18.665 1.00 97.69 92 LYS A CA 1
ATOM 726 C C . LYS A 1 92 ? -13.773 -9.613 19.826 1.00 97.69 92 LYS A C 1
ATOM 728 O O . LYS A 1 92 ? -14.708 -9.704 20.611 1.00 97.69 92 LYS A O 1
ATOM 733 N N . SER A 1 93 ? -12.679 -10.373 19.932 1.00 97.25 93 SER A N 1
ATOM 734 C CA . SER A 1 93 ? -12.480 -11.376 20.983 1.00 97.25 93 SER A CA 1
ATOM 735 C C . SER A 1 93 ? -12.116 -10.766 22.343 1.00 97.25 93 SER A C 1
ATOM 737 O O . SER A 1 93 ? -12.273 -11.418 23.379 1.00 97.25 93 SER A O 1
ATOM 739 N N . VAL A 1 94 ? -11.676 -9.502 22.361 1.00 96.94 94 VAL A N 1
ATOM 740 C CA . VAL A 1 94 ? -11.363 -8.779 23.598 1.00 96.94 94 VAL A CA 1
ATOM 741 C C . VAL A 1 94 ? -12.655 -8.542 24.394 1.00 96.94 94 VAL A C 1
ATOM 743 O O . VAL A 1 94 ? -13.609 -7.997 23.833 1.00 96.94 94 VAL A O 1
ATOM 746 N N . PRO A 1 95 ? -12.716 -8.908 25.693 1.00 96.75 95 PRO A N 1
ATOM 747 C CA . PRO A 1 95 ? -13.951 -8.868 26.479 1.00 96.75 95 PRO A CA 1
ATOM 748 C C . PRO A 1 95 ? -14.670 -7.517 26.476 1.00 96.75 95 PRO A C 1
ATOM 750 O O . PRO A 1 95 ? -15.894 -7.478 26.373 1.00 96.75 95 PRO A O 1
ATOM 753 N N . GLU A 1 96 ? -13.932 -6.411 26.564 1.00 96.69 96 GLU A N 1
ATOM 754 C CA . GLU A 1 96 ? -14.484 -5.056 26.536 1.00 96.69 96 GLU A CA 1
ATOM 755 C C . GLU A 1 96 ? -15.138 -4.733 25.185 1.00 96.69 96 GLU A C 1
ATOM 757 O O . GLU A 1 96 ? -16.225 -4.157 25.146 1.00 96.69 96 GLU A O 1
ATOM 762 N N . ASN A 1 97 ? -14.522 -5.167 24.082 1.00 97.88 97 ASN A N 1
ATOM 763 C CA . ASN A 1 97 ? -15.059 -4.976 22.735 1.00 97.88 97 ASN A CA 1
ATOM 764 C C . ASN A 1 97 ? -16.302 -5.846 22.515 1.00 97.88 97 ASN A C 1
ATOM 766 O O . ASN A 1 97 ? -17.329 -5.349 22.052 1.00 97.88 97 ASN A O 1
ATOM 770 N N . ALA A 1 98 ? -16.250 -7.116 22.924 1.00 97.25 98 ALA A N 1
ATOM 771 C CA . ALA A 1 98 ? -17.392 -8.023 22.861 1.00 97.25 98 ALA A CA 1
ATOM 772 C C . ALA A 1 98 ? -18.580 -7.505 23.694 1.00 97.25 98 ALA A C 1
ATOM 774 O O . ALA A 1 98 ? -19.720 -7.513 23.232 1.00 97.25 98 ALA A O 1
ATOM 775 N N . ALA A 1 99 ? -18.324 -6.998 24.906 1.00 97.00 99 ALA A N 1
ATOM 776 C CA . ALA A 1 99 ? -19.349 -6.411 25.771 1.00 97.00 99 ALA A CA 1
ATOM 777 C C . ALA A 1 99 ? -19.966 -5.132 25.180 1.00 97.00 99 ALA A C 1
ATOM 779 O O . ALA A 1 99 ? -21.138 -4.847 25.427 1.00 97.00 99 ALA A O 1
ATOM 780 N N . ALA A 1 100 ? -19.203 -4.389 24.375 1.00 96.88 100 ALA A N 1
ATOM 781 C CA . ALA A 1 100 ? -19.689 -3.249 23.603 1.00 96.88 100 ALA A CA 1
ATOM 782 C C . ALA A 1 100 ? -20.455 -3.650 22.323 1.00 96.88 100 ALA A C 1
ATOM 784 O O . ALA A 1 100 ? -20.912 -2.775 21.589 1.00 96.88 100 ALA A O 1
ATOM 785 N N . GLY A 1 101 ? -20.623 -4.952 22.060 1.00 97.06 101 GLY A N 1
ATOM 786 C CA . GLY A 1 101 ? -21.356 -5.473 20.906 1.00 97.06 101 GLY A CA 1
ATOM 787 C C . GLY A 1 101 ? -20.548 -5.505 19.609 1.00 97.06 101 GLY A C 1
ATOM 788 O O . GLY A 1 101 ? -21.143 -5.615 18.540 1.00 97.06 101 GLY A O 1
ATOM 789 N N . ILE A 1 102 ? -19.218 -5.400 19.681 1.00 97.75 102 ILE A N 1
ATOM 790 C CA . ILE A 1 102 ? -18.351 -5.562 18.512 1.00 97.75 102 ILE A CA 1
ATOM 791 C C . ILE A 1 102 ? -18.322 -7.041 18.117 1.00 97.75 102 ILE A C 1
ATOM 793 O O . ILE A 1 102 ? -17.885 -7.890 18.891 1.00 97.75 102 ILE A O 1
ATOM 797 N N . ASP A 1 103 ? -18.766 -7.343 16.900 1.00 97.50 103 ASP A N 1
ATOM 798 C CA . ASP A 1 103 ? -18.835 -8.694 16.328 1.00 97.50 103 ASP A CA 1
ATOM 799 C C . ASP A 1 103 ? -17.907 -8.888 15.112 1.00 97.50 103 ASP A C 1
ATOM 801 O O . ASP A 1 103 ? -17.868 -9.969 14.514 1.00 97.50 103 ASP A O 1
ATOM 805 N N . THR A 1 104 ? -17.112 -7.867 14.779 1.00 97.75 104 THR A N 1
ATOM 806 C CA . THR A 1 104 ? -16.156 -7.875 13.669 1.00 97.75 104 THR A CA 1
ATOM 807 C C . THR A 1 104 ? -14.787 -7.373 14.123 1.00 97.75 104 THR A C 1
ATOM 809 O O . THR A 1 104 ? -14.682 -6.344 14.792 1.00 97.75 104 THR A O 1
ATOM 812 N N . SER A 1 105 ? -13.734 -8.102 13.762 1.00 98.50 105 SER A N 1
ATOM 813 C CA . SER A 1 105 ? -12.356 -7.681 13.992 1.00 98.50 105 SER A CA 1
ATOM 814 C C . SER A 1 105 ? -11.893 -6.799 12.837 1.00 98.50 105 SER A C 1
ATOM 816 O O . SER A 1 105 ? -11.980 -7.187 11.669 1.00 98.50 105 SER A O 1
ATOM 818 N N . VAL A 1 106 ? -11.381 -5.614 13.163 1.00 98.25 106 VAL A N 1
ATOM 819 C CA . VAL A 1 106 ? -10.963 -4.601 12.190 1.00 98.25 106 VAL A CA 1
ATOM 820 C C . VAL A 1 106 ? -9.466 -4.381 12.293 1.00 98.25 106 VAL A C 1
ATOM 822 O O . VAL A 1 106 ? -8.969 -3.996 13.349 1.00 98.25 106 VAL A O 1
ATOM 825 N N . PHE A 1 107 ? -8.759 -4.541 11.179 1.00 98.25 107 PHE A N 1
ATOM 826 C CA . PHE A 1 107 ? -7.377 -4.099 11.035 1.00 98.25 107 PHE A CA 1
ATOM 827 C C . PHE A 1 107 ? -7.345 -2.830 10.185 1.00 98.25 107 PHE A C 1
ATOM 829 O O . PHE A 1 107 ? -7.872 -2.806 9.077 1.00 98.25 107 PHE A O 1
ATOM 836 N N . MET A 1 108 ? -6.741 -1.758 10.678 1.00 96.50 108 MET A N 1
ATOM 837 C CA . MET A 1 108 ? -6.581 -0.510 9.941 1.00 96.50 108 MET A CA 1
ATOM 838 C C . MET A 1 108 ? -5.103 -0.238 9.720 1.00 96.50 108 MET A C 1
ATOM 840 O O . MET A 1 108 ? -4.340 -0.101 10.673 1.00 96.50 108 MET A O 1
ATOM 844 N N . VAL A 1 109 ? -4.716 -0.112 8.456 1.00 93.94 109 VAL A N 1
ATOM 845 C CA . VAL A 1 109 ? -3.383 0.326 8.044 1.00 93.94 109 VAL A CA 1
ATOM 846 C C . VAL A 1 109 ? -3.525 1.110 6.754 1.00 93.94 109 VAL A C 1
ATOM 848 O O . VAL A 1 109 ? -4.070 0.633 5.762 1.00 93.94 109 VAL A O 1
ATOM 851 N N . VAL A 1 110 ? -3.088 2.359 6.800 1.00 91.00 110 VAL A N 1
ATOM 852 C CA . VAL A 1 110 ? -3.361 3.324 5.741 1.00 91.00 110 VAL A CA 1
ATOM 853 C C . VAL A 1 110 ? -2.317 3.194 4.632 1.00 91.00 110 VAL A C 1
ATOM 855 O O . VAL A 1 110 ? -1.136 2.979 4.901 1.00 91.00 110 VAL A O 1
ATOM 858 N N . ASP A 1 111 ? -2.768 3.284 3.383 1.00 88.88 111 ASP A N 1
ATOM 859 C CA . ASP A 1 111 ? -1.951 3.396 2.161 1.00 88.88 111 ASP A CA 1
ATOM 860 C C . ASP A 1 111 ? -0.980 2.244 1.904 1.00 88.88 111 ASP A C 1
ATOM 862 O O . ASP A 1 111 ? -0.038 2.368 1.129 1.00 88.88 111 ASP A O 1
ATOM 866 N N . THR A 1 112 ? -1.219 1.102 2.543 1.00 89.12 112 THR A N 1
ATOM 867 C CA . THR A 1 112 ? -0.330 -0.063 2.466 1.00 89.12 112 THR A CA 1
ATOM 868 C C . THR A 1 112 ? -0.885 -1.137 1.539 1.00 89.12 112 THR A C 1
ATOM 870 O O . THR A 1 112 ? -0.173 -1.653 0.681 1.00 89.12 112 THR A O 1
ATOM 873 N N . VAL A 1 113 ? -2.173 -1.452 1.686 1.00 92.19 113 VAL A N 1
ATOM 874 C CA . VAL A 1 113 ? -2.904 -2.431 0.872 1.00 92.19 113 VAL A CA 1
ATOM 875 C C . VAL A 1 113 ? -3.965 -1.673 0.093 1.00 92.19 113 VAL A C 1
ATOM 877 O O . VAL A 1 113 ? -4.639 -0.827 0.668 1.00 92.19 113 VAL A O 1
ATOM 880 N N . PHE A 1 114 ? -4.159 -1.986 -1.184 1.00 91.94 114 PHE A N 1
ATOM 881 C CA . PHE A 1 114 ? -5.206 -1.387 -2.011 1.00 91.94 114 PHE A CA 1
ATOM 882 C C . PHE A 1 114 ? -6.194 -2.489 -2.414 1.00 91.94 114 PHE A C 1
ATOM 884 O O . PHE A 1 114 ? -5.948 -3.215 -3.377 1.00 91.94 114 PHE A O 1
ATOM 891 N N . PRO A 1 115 ? -7.290 -2.705 -1.661 1.00 94.56 115 PRO A N 1
ATOM 892 C CA . PRO A 1 115 ? -8.103 -3.905 -1.831 1.00 94.56 115 PRO A CA 1
ATOM 893 C C . PRO A 1 115 ? -8.756 -4.033 -3.210 1.00 94.56 115 PRO A C 1
ATOM 895 O O . PRO A 1 115 ? -9.835 -3.505 -3.434 1.00 94.56 115 PRO A O 1
ATOM 898 N N . GLY A 1 116 ? -8.198 -4.836 -4.119 1.00 92.88 116 GLY A N 1
ATOM 899 C CA . GLY A 1 116 ? -8.722 -5.035 -5.483 1.00 92.88 116 GLY A CA 1
ATOM 900 C C . GLY A 1 116 ? -8.242 -4.002 -6.503 1.00 92.88 116 GLY A C 1
ATOM 901 O O . GLY A 1 116 ? -8.731 -3.985 -7.630 1.00 92.88 116 GLY A O 1
ATOM 902 N N . TRP A 1 117 ? -7.282 -3.159 -6.125 1.00 92.62 117 TRP A N 1
ATOM 903 C CA . TRP A 1 117 ? -6.624 -2.220 -7.026 1.00 92.62 117 TRP A CA 1
ATOM 904 C C . TRP A 1 117 ? -5.112 -2.329 -6.887 1.00 92.62 117 TRP A C 1
ATOM 906 O O . TRP A 1 117 ? -4.587 -2.681 -5.834 1.00 92.62 117 TRP A O 1
ATOM 916 N N . ILE A 1 118 ? -4.405 -1.975 -7.951 1.00 89.00 118 ILE A N 1
ATOM 917 C CA . ILE A 1 118 ? -2.983 -1.658 -7.856 1.00 89.00 118 ILE A CA 1
ATOM 918 C C . ILE A 1 118 ? -2.839 -0.289 -7.158 1.00 89.00 118 ILE A C 1
ATOM 920 O O . ILE A 1 118 ? -3.715 0.571 -7.322 1.00 89.00 118 ILE A O 1
ATOM 924 N N . PRO A 1 119 ? -1.762 -0.026 -6.395 1.00 80.62 119 PRO A N 1
ATOM 925 C CA . PRO A 1 119 ? -1.515 1.307 -5.852 1.00 80.62 119 PRO A CA 1
ATOM 926 C C . PRO A 1 119 ? -1.572 2.390 -6.943 1.00 80.62 119 PRO A C 1
ATOM 928 O O . PRO A 1 119 ? -0.981 2.249 -8.015 1.00 80.62 119 PRO A O 1
ATOM 931 N N . LEU A 1 120 ? -2.295 3.486 -6.683 1.00 66.69 120 LEU A N 1
ATOM 932 C CA . LEU A 1 120 ? -2.590 4.513 -7.697 1.00 66.69 120 LEU A CA 1
ATOM 933 C C . LEU A 1 120 ? -1.356 5.303 -8.160 1.00 66.69 120 LEU A C 1
ATOM 935 O O . LEU A 1 120 ? -1.365 5.857 -9.257 1.00 66.69 120 LEU A O 1
ATOM 939 N N . PHE A 1 121 ? -0.298 5.345 -7.347 1.00 65.31 121 PHE A N 1
ATOM 940 C CA . PHE A 1 121 ? 0.924 6.087 -7.642 1.00 65.31 121 PHE A CA 1
ATOM 941 C C . PHE A 1 121 ? 2.148 5.357 -7.090 1.00 65.31 121 PHE A C 1
ATOM 943 O O . PHE A 1 121 ? 2.051 4.766 -6.014 1.00 65.31 121 PHE A O 1
ATOM 950 N N . PRO A 1 122 ? 3.323 5.486 -7.729 1.00 58.91 122 PRO A N 1
ATOM 951 C CA . PRO A 1 122 ? 4.570 4.971 -7.170 1.00 58.91 122 PRO A CA 1
ATOM 952 C C . PRO A 1 122 ? 4.832 5.520 -5.759 1.00 58.91 122 PRO A C 1
ATOM 954 O O . PRO A 1 122 ? 5.372 4.824 -4.912 1.00 58.91 122 PRO A O 1
ATOM 957 N N . THR A 1 123 ? 4.410 6.759 -5.468 1.00 48.31 123 THR A N 1
ATOM 958 C CA . THR A 1 123 ? 4.547 7.388 -4.140 1.00 48.31 123 THR A CA 1
ATOM 959 C C . THR A 1 123 ? 3.718 6.733 -3.041 1.00 48.31 123 THR A C 1
ATOM 961 O O . THR A 1 123 ? 3.935 7.062 -1.880 1.00 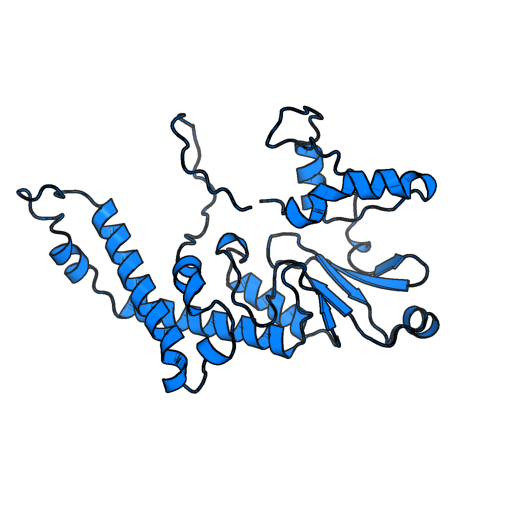48.31 123 THR A O 1
ATOM 964 N N . ASN A 1 124 ? 2.775 5.853 -3.393 1.00 57.28 124 ASN A N 1
ATOM 965 C CA . ASN A 1 124 ? 1.962 5.121 -2.426 1.00 57.28 124 ASN A CA 1
ATOM 966 C C . ASN A 1 124 ? 2.657 3.860 -1.909 1.00 57.28 124 ASN A C 1
ATOM 968 O O . ASN A 1 124 ? 2.166 3.249 -0.967 1.00 57.28 124 ASN A O 1
ATOM 972 N N . LEU A 1 125 ? 3.801 3.487 -2.481 1.00 61.00 125 LEU A N 1
ATOM 973 C CA . LEU A 1 125 ? 4.589 2.358 -2.017 1.00 61.00 125 LEU A CA 1
ATOM 974 C C . LEU A 1 125 ? 5.735 2.801 -1.122 1.00 61.00 125 LEU A C 1
ATOM 976 O O . LEU A 1 125 ? 6.332 3.865 -1.304 1.00 61.00 125 LEU A O 1
ATOM 980 N N . ASN A 1 126 ? 6.062 1.919 -0.184 1.00 65.75 126 ASN A N 1
ATOM 981 C CA . ASN A 1 126 ? 7.308 1.999 0.545 1.00 65.75 126 ASN A CA 1
ATOM 982 C C . ASN A 1 126 ? 8.478 1.911 -0.453 1.00 65.75 126 ASN A C 1
ATOM 984 O O . ASN A 1 126 ? 8.532 0.938 -1.209 1.00 65.75 126 ASN A O 1
ATOM 988 N N . PRO A 1 127 ? 9.429 2.864 -0.463 1.00 65.88 127 PRO A N 1
ATOM 989 C CA . PRO A 1 127 ? 10.622 2.749 -1.303 1.00 65.88 127 PRO A CA 1
ATOM 990 C C . PRO A 1 127 ? 11.495 1.535 -0.942 1.00 65.88 127 PRO A C 1
ATOM 992 O O . PRO A 1 127 ? 12.373 1.162 -1.719 1.00 65.88 127 PRO A O 1
ATOM 995 N N . ASP A 1 128 ? 11.285 0.934 0.231 1.00 78.38 128 ASP A N 1
ATOM 996 C CA . ASP A 1 128 ? 11.889 -0.325 0.640 1.00 78.38 128 ASP A CA 1
ATOM 997 C C . ASP A 1 128 ? 10.931 -1.506 0.416 1.00 78.38 128 ASP A C 1
ATOM 999 O O . ASP A 1 128 ? 9.987 -1.743 1.176 1.00 78.38 128 ASP A O 1
ATOM 1003 N N . VAL A 1 129 ? 11.226 -2.279 -0.630 1.00 79.38 129 VAL A N 1
ATOM 1004 C CA . VAL A 1 129 ? 10.493 -3.495 -1.001 1.00 79.38 129 VAL A CA 1
ATOM 1005 C C . VAL A 1 129 ? 10.523 -4.535 0.121 1.00 79.38 129 VAL A C 1
ATOM 1007 O O . VAL A 1 129 ? 9.516 -5.201 0.346 1.00 79.38 129 VAL A O 1
ATOM 1010 N N . ALA A 1 130 ? 11.636 -4.676 0.850 1.00 83.81 130 ALA A N 1
ATOM 1011 C CA . ALA A 1 130 ? 11.733 -5.663 1.926 1.00 83.81 130 ALA A CA 1
ATOM 1012 C C . ALA A 1 130 ? 10.760 -5.319 3.056 1.00 83.81 130 ALA A C 1
ATOM 1014 O O . ALA A 1 130 ? 9.942 -6.151 3.450 1.00 83.81 130 ALA A O 1
ATOM 1015 N N . SER A 1 131 ? 10.771 -4.060 3.490 1.00 83.50 131 SER A N 1
ATOM 1016 C CA . SER A 1 131 ? 9.842 -3.595 4.514 1.00 83.50 131 SER A CA 1
ATOM 1017 C C . SER A 1 131 ? 8.371 -3.662 4.073 1.00 83.50 131 SER A C 1
ATOM 1019 O O . SER A 1 131 ? 7.499 -3.900 4.905 1.00 83.50 131 SER A O 1
ATOM 1021 N N . TYR A 1 132 ? 8.068 -3.502 2.778 1.00 85.06 132 TYR A N 1
ATOM 1022 C CA . TYR A 1 132 ? 6.712 -3.727 2.260 1.00 85.06 132 TYR A CA 1
ATOM 1023 C C . TYR A 1 132 ? 6.243 -5.173 2.491 1.00 85.06 132 TYR A C 1
ATOM 1025 O O . TYR A 1 132 ? 5.146 -5.381 3.008 1.00 85.06 132 TYR A O 1
ATOM 1033 N N . TYR A 1 133 ? 7.076 -6.171 2.173 1.00 88.75 133 TYR A N 1
ATOM 1034 C CA . TYR A 1 133 ? 6.746 -7.578 2.434 1.00 88.75 133 TYR A CA 1
ATOM 1035 C C . TYR A 1 133 ? 6.627 -7.880 3.926 1.00 88.75 133 TYR A C 1
ATOM 1037 O O . TYR A 1 133 ? 5.675 -8.544 4.329 1.00 88.75 133 TYR A O 1
ATOM 1045 N N . GLU A 1 134 ? 7.533 -7.349 4.748 1.00 91.38 134 GLU A N 1
ATOM 1046 C CA . GLU A 1 134 ? 7.446 -7.487 6.205 1.00 91.38 134 GLU A CA 1
ATOM 1047 C C . GLU A 1 134 ? 6.132 -6.908 6.744 1.00 91.38 134 GLU A C 1
ATOM 1049 O O . GLU A 1 134 ? 5.479 -7.530 7.581 1.00 91.38 134 GLU A O 1
ATOM 1054 N N . ALA A 1 135 ? 5.694 -5.751 6.235 1.00 92.12 135 ALA A N 1
ATOM 1055 C CA . ALA A 1 135 ? 4.412 -5.169 6.612 1.00 92.12 135 ALA A CA 1
ATOM 1056 C C . ALA A 1 135 ? 3.233 -6.077 6.224 1.00 92.12 135 ALA A C 1
ATOM 1058 O O . ALA A 1 135 ? 2.329 -6.269 7.036 1.00 92.12 135 ALA A O 1
ATOM 1059 N N . MET A 1 136 ? 3.250 -6.680 5.030 1.00 94.31 136 MET A N 1
ATOM 1060 C CA . MET A 1 136 ? 2.212 -7.633 4.612 1.00 94.31 136 MET A CA 1
ATOM 1061 C C . MET A 1 136 ? 2.182 -8.883 5.484 1.00 94.31 136 MET A C 1
ATOM 1063 O O . MET A 1 136 ? 1.103 -9.321 5.880 1.00 94.31 136 MET A O 1
ATOM 1067 N N . ASP A 1 137 ? 3.348 -9.430 5.822 1.00 95.75 137 ASP A N 1
ATOM 1068 C CA . ASP A 1 137 ? 3.458 -10.612 6.673 1.00 95.75 137 ASP A CA 1
ATOM 1069 C C . ASP A 1 137 ? 2.963 -10.313 8.101 1.00 95.75 137 ASP A C 1
ATOM 1071 O O . ASP A 1 137 ? 2.253 -11.129 8.691 1.00 95.75 137 ASP A O 1
ATOM 1075 N N . VAL A 1 138 ? 3.248 -9.113 8.631 1.00 96.06 138 VAL A N 1
ATOM 1076 C CA . VAL A 1 138 ? 2.669 -8.637 9.898 1.00 96.06 138 VAL A CA 1
ATOM 1077 C C . VAL A 1 138 ? 1.148 -8.596 9.804 1.00 96.06 138 VAL A C 1
ATOM 1079 O O . VAL A 1 138 ? 0.493 -9.195 10.649 1.00 96.06 138 VAL A O 1
ATOM 1082 N N . ILE A 1 139 ? 0.579 -7.947 8.781 1.00 97.06 139 ILE A N 1
ATOM 1083 C CA . ILE A 1 139 ? -0.880 -7.835 8.611 1.00 97.06 139 ILE A CA 1
ATOM 1084 C C . ILE A 1 139 ? -1.520 -9.229 8.532 1.00 97.06 139 ILE A C 1
ATOM 1086 O O . ILE A 1 139 ? -2.480 -9.506 9.248 1.00 97.06 139 ILE A O 1
ATOM 1090 N N . LEU A 1 140 ? -0.973 -10.132 7.711 1.00 97.81 140 LEU A N 1
ATOM 1091 C CA . LEU A 1 140 ? -1.475 -11.502 7.539 1.00 97.81 140 LEU A CA 1
ATOM 1092 C C . LEU A 1 140 ? -1.432 -12.332 8.835 1.00 97.81 140 LEU A C 1
ATOM 1094 O O . LEU A 1 140 ? -2.211 -13.279 8.972 1.00 97.81 140 LEU A O 1
ATOM 1098 N N . GLY A 1 141 ? -0.569 -11.965 9.788 1.00 97.81 141 GLY A N 1
ATOM 1099 C CA . GLY A 1 141 ? -0.475 -12.587 11.107 1.00 97.81 141 GLY A CA 1
ATOM 1100 C C . GLY A 1 141 ? -1.644 -12.285 12.053 1.00 97.81 141 GLY A C 1
ATOM 1101 O O . GLY A 1 141 ? -1.859 -13.045 12.997 1.00 97.81 141 GLY A O 1
ATOM 1102 N N . TYR A 1 142 ? -2.421 -11.226 11.810 1.00 97.94 142 TYR A N 1
ATOM 1103 C CA . TYR A 1 142 ? -3.585 -10.873 12.634 1.00 97.94 142 TYR A CA 1
ATOM 1104 C C . TYR A 1 142 ? -4.838 -11.593 12.168 1.00 97.94 142 TYR A C 1
ATOM 1106 O O . TYR A 1 142 ? -5.004 -11.828 10.978 1.00 97.94 142 TYR A O 1
ATOM 1114 N N . ASP A 1 143 ? -5.763 -11.903 13.076 1.00 97.31 143 ASP A N 1
ATOM 1115 C CA . ASP A 1 143 ? -7.068 -12.462 12.717 1.00 97.31 143 ASP A CA 1
ATOM 1116 C C . ASP A 1 143 ? -8.148 -11.376 12.648 1.00 97.31 143 ASP A C 1
ATOM 1118 O O . ASP A 1 143 ? -8.794 -11.039 13.638 1.00 97.31 143 ASP A O 1
ATOM 1122 N N . PHE A 1 144 ? -8.296 -10.779 11.464 1.00 98.56 144 PHE A N 1
ATOM 1123 C CA . PHE A 1 144 ? -9.278 -9.733 11.189 1.00 98.56 144 PHE A CA 1
ATOM 1124 C C . PHE A 1 144 ? -10.296 -10.177 10.137 1.00 98.56 144 PHE A C 1
ATOM 1126 O O . PHE A 1 144 ? -9.963 -10.894 9.191 1.00 98.56 144 PHE A O 1
ATOM 1133 N N . ASP A 1 145 ? -11.528 -9.690 10.281 1.00 98.31 145 ASP A N 1
ATOM 1134 C CA . ASP A 1 145 ? -12.600 -9.888 9.306 1.00 98.31 145 ASP A CA 1
ATOM 1135 C C . ASP A 1 145 ? -12.535 -8.815 8.206 1.00 98.31 145 ASP A C 1
ATOM 1137 O O . ASP A 1 145 ? -12.788 -9.092 7.033 1.00 98.31 145 ASP A O 1
ATOM 1141 N N . VAL A 1 146 ? -12.174 -7.583 8.589 1.00 98.00 146 VAL A N 1
ATOM 1142 C CA . VAL A 1 146 ? -12.198 -6.402 7.718 1.00 98.00 146 VAL A CA 1
ATOM 1143 C C . VAL A 1 146 ? -10.889 -5.621 7.809 1.00 98.00 146 VAL A C 1
ATOM 1145 O O . VAL A 1 146 ? -10.376 -5.358 8.897 1.00 98.00 146 VAL A O 1
ATOM 1148 N N . LEU A 1 147 ? -10.377 -5.200 6.654 1.00 98.00 147 LEU A N 1
ATOM 1149 C CA . LEU A 1 147 ? -9.239 -4.296 6.515 1.00 98.00 147 LEU A CA 1
ATOM 1150 C C . LEU A 1 147 ? -9.706 -2.895 6.095 1.00 98.00 147 LEU A C 1
ATOM 1152 O O . LEU A 1 147 ? -10.340 -2.733 5.050 1.00 98.00 147 LEU A O 1
ATOM 1156 N N . MET A 1 148 ? -9.325 -1.873 6.857 1.00 96.38 148 MET A N 1
ATOM 1157 C CA . MET A 1 148 ? -9.494 -0.462 6.501 1.00 96.38 148 MET A CA 1
ATOM 1158 C C . MET A 1 148 ? -8.176 0.111 5.967 1.00 96.38 148 MET A C 1
ATOM 1160 O O . MET A 1 148 ? -7.232 0.330 6.725 1.00 96.38 148 MET A O 1
ATOM 1164 N N . ALA A 1 149 ? -8.130 0.370 4.659 1.00 92.12 149 ALA A N 1
ATOM 1165 C CA . ALA A 1 149 ? -6.916 0.765 3.936 1.00 92.12 149 ALA A CA 1
ATOM 1166 C C . ALA A 1 149 ? -6.713 2.287 3.763 1.00 92.12 149 ALA A C 1
ATOM 1168 O O . ALA A 1 149 ? -5.679 2.728 3.265 1.00 92.12 149 ALA A O 1
ATOM 1169 N N . GLY A 1 150 ? -7.699 3.108 4.137 1.00 87.31 150 GLY A N 1
ATOM 1170 C CA . GLY A 1 150 ? -7.648 4.576 4.038 1.00 87.31 150 GLY A CA 1
ATOM 1171 C C . GLY A 1 150 ? -8.041 5.153 2.672 1.00 87.31 150 GLY A C 1
ATOM 1172 O O . GLY A 1 150 ? -8.781 6.132 2.632 1.00 87.31 150 GLY A O 1
ATOM 1173 N N . HIS A 1 151 ? -7.630 4.532 1.565 1.00 85.81 151 HIS A N 1
ATOM 1174 C CA . HIS A 1 151 ? -8.036 4.935 0.212 1.00 85.81 151 HIS A CA 1
ATOM 1175 C C . HIS A 1 151 ? -9.000 3.945 -0.452 1.00 85.81 151 HIS A C 1
ATOM 1177 O O . HIS A 1 151 ? -9.049 2.766 -0.103 1.00 85.81 151 HIS A O 1
ATOM 1183 N N . LEU A 1 152 ? -9.693 4.444 -1.486 1.00 84.44 152 LEU A N 1
ATOM 1184 C CA . LEU A 1 152 ? -10.659 3.725 -2.329 1.00 84.44 152 LEU A CA 1
ATOM 1185 C C . LEU A 1 152 ? -11.980 3.405 -1.613 1.00 84.44 152 LEU A C 1
ATOM 1187 O O . LEU A 1 152 ? -12.225 3.827 -0.488 1.00 84.44 152 LEU A O 1
ATOM 1191 N N . THR A 1 153 ? -12.899 2.753 -2.325 1.00 83.69 153 THR A N 1
ATOM 1192 C CA . THR A 1 153 ? -14.305 2.623 -1.905 1.00 83.69 153 THR A CA 1
ATOM 1193 C C . THR A 1 153 ? -14.648 1.263 -1.304 1.00 83.69 153 THR A C 1
ATOM 1195 O O . THR A 1 153 ? -15.818 1.010 -1.019 1.00 83.69 153 THR A O 1
ATOM 1198 N N . ARG A 1 154 ? -13.673 0.359 -1.150 1.00 90.00 154 ARG A N 1
ATOM 1199 C CA . ARG A 1 154 ? -13.908 -1.019 -0.697 1.00 90.00 154 ARG A CA 1
ATOM 1200 C C . ARG A 1 154 ? -13.048 -1.349 0.513 1.00 90.00 154 ARG A C 1
ATOM 1202 O O . ARG A 1 154 ? -11.851 -1.079 0.524 1.00 90.00 154 ARG A O 1
ATOM 1209 N N . MET A 1 155 ? -13.671 -1.996 1.491 1.00 94.88 155 MET A N 1
ATOM 1210 C CA . MET A 1 155 ? -12.955 -2.635 2.587 1.00 94.88 155 MET A CA 1
ATOM 1211 C C . MET A 1 155 ? -12.205 -3.877 2.095 1.00 94.88 155 MET A C 1
ATOM 1213 O O . MET A 1 155 ? -12.671 -4.590 1.203 1.00 94.88 155 MET A O 1
ATOM 1217 N N . GLY A 1 156 ? -11.048 -4.146 2.684 1.00 96.56 156 GLY A N 1
ATOM 1218 C CA . GLY A 1 156 ? -10.246 -5.311 2.335 1.00 96.56 156 GLY A CA 1
ATOM 1219 C C . GLY A 1 156 ? -10.472 -6.509 3.245 1.00 96.56 156 GLY A C 1
ATOM 1220 O O . GLY A 1 156 ? -11.160 -6.445 4.261 1.00 96.56 156 GLY A O 1
ATOM 1221 N N . THR A 1 157 ? -9.817 -7.596 2.872 1.00 97.25 157 THR A N 1
ATOM 1222 C CA . THR A 1 157 ? -9.743 -8.871 3.589 1.00 97.25 157 THR A CA 1
ATOM 1223 C C . THR A 1 157 ? -8.303 -9.383 3.564 1.00 97.25 157 THR A C 1
ATOM 1225 O O . THR A 1 157 ? -7.463 -8.843 2.843 1.00 97.25 157 THR A O 1
ATOM 1228 N N . LYS A 1 158 ? -8.000 -10.477 4.273 1.00 97.69 158 LYS A N 1
ATOM 1229 C CA . LYS A 1 158 ? -6.702 -11.167 4.132 1.00 97.69 158 LYS A CA 1
ATOM 1230 C C . LYS A 1 158 ? -6.380 -11.554 2.687 1.00 97.69 158 LYS A C 1
ATOM 1232 O O . LYS A 1 158 ? -5.225 -11.468 2.281 1.00 97.69 158 LYS A O 1
ATOM 1237 N N . ALA A 1 159 ? -7.392 -11.930 1.902 1.00 97.12 159 ALA A N 1
ATOM 1238 C CA . ALA A 1 159 ? -7.207 -12.259 0.492 1.00 97.12 159 ALA A CA 1
ATOM 1239 C C . ALA A 1 159 ? -6.708 -11.050 -0.312 1.00 97.12 159 ALA A C 1
ATOM 1241 O O . ALA A 1 159 ? -5.888 -11.212 -1.205 1.00 97.12 159 ALA A O 1
ATOM 1242 N N . ASP A 1 160 ? -7.130 -9.838 0.049 1.00 96.75 160 ASP A N 1
ATOM 1243 C CA . ASP A 1 160 ? -6.674 -8.609 -0.602 1.00 96.75 160 ASP A CA 1
ATOM 1244 C C . ASP A 1 160 ? -5.227 -8.255 -0.255 1.00 96.75 160 ASP A C 1
ATOM 1246 O O . ASP A 1 160 ? -4.482 -7.776 -1.113 1.00 96.75 160 ASP A O 1
ATOM 1250 N N . VAL A 1 161 ? -4.819 -8.529 0.987 1.00 96.25 161 VAL A N 1
ATOM 1251 C CA . VAL A 1 161 ? -3.422 -8.405 1.426 1.00 96.25 161 VAL A CA 1
ATOM 1252 C C . VAL A 1 161 ? -2.544 -9.375 0.638 1.00 96.25 161 VAL A C 1
ATOM 1254 O O . VAL A 1 161 ? -1.532 -8.966 0.071 1.00 96.25 161 VAL A O 1
ATOM 1257 N N . GLN A 1 162 ? -2.971 -10.638 0.528 1.00 96.75 162 GLN A N 1
ATOM 1258 C CA . GLN A 1 162 ? -2.270 -11.652 -0.258 1.00 96.75 162 GLN A CA 1
ATOM 1259 C C . GLN A 1 162 ? -2.214 -11.276 -1.745 1.00 96.75 162 GLN A C 1
ATOM 1261 O O . GLN A 1 162 ? -1.154 -11.356 -2.354 1.00 96.75 162 GLN A O 1
ATOM 1266 N N . LEU A 1 163 ? -3.324 -10.797 -2.314 1.00 94.75 163 LEU A N 1
ATOM 1267 C CA . LEU A 1 163 ? -3.417 -10.357 -3.706 1.00 94.75 163 LEU A CA 1
ATOM 1268 C C . LEU A 1 163 ? -2.414 -9.238 -4.017 1.00 94.75 163 LEU A C 1
ATOM 1270 O O . LEU A 1 163 ? -1.700 -9.316 -5.013 1.00 94.75 163 LEU A O 1
ATOM 1274 N N . ASN A 1 164 ? -2.330 -8.220 -3.152 1.00 92.19 164 ASN A N 1
ATOM 1275 C CA . ASN A 1 164 ? -1.350 -7.139 -3.293 1.00 92.19 164 ASN A CA 1
ATOM 1276 C C . ASN A 1 164 ? 0.085 -7.680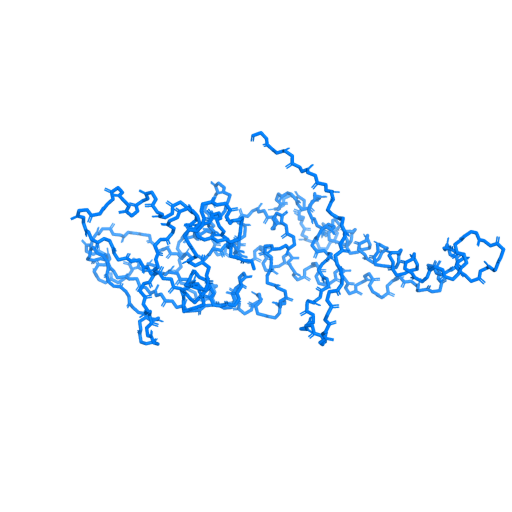 -3.175 1.00 92.19 164 ASN A C 1
ATOM 1278 O O . ASN A 1 164 ? 0.915 -7.410 -4.038 1.00 92.19 164 ASN A O 1
ATOM 1282 N N . ARG A 1 165 ? 0.370 -8.484 -2.143 1.00 92.75 165 ARG A N 1
ATOM 1283 C CA . ARG A 1 165 ? 1.690 -9.093 -1.915 1.00 92.75 165 ARG A CA 1
ATOM 1284 C C . ARG A 1 165 ? 2.164 -9.916 -3.118 1.00 92.75 165 ARG A C 1
ATOM 1286 O O . ARG A 1 165 ? 3.308 -9.777 -3.539 1.00 92.75 165 ARG A O 1
ATOM 1293 N N . ASP A 1 166 ? 1.286 -10.739 -3.681 1.00 93.88 166 ASP A N 1
ATOM 1294 C CA . ASP A 1 166 ? 1.590 -11.591 -4.830 1.00 93.88 166 ASP A CA 1
ATOM 1295 C C . ASP A 1 166 ? 1.779 -10.780 -6.119 1.00 93.88 166 ASP A C 1
ATOM 1297 O O . ASP A 1 166 ? 2.663 -11.096 -6.913 1.00 93.88 166 ASP A O 1
ATOM 1301 N N . LEU A 1 167 ? 0.993 -9.714 -6.322 1.00 91.69 167 LEU A N 1
ATOM 1302 C CA . LEU A 1 167 ? 1.172 -8.813 -7.463 1.00 91.69 167 LEU A CA 1
ATOM 1303 C C . LEU A 1 167 ? 2.568 -8.191 -7.437 1.00 91.69 167 LEU A C 1
ATOM 1305 O O . LEU A 1 167 ? 3.250 -8.161 -8.457 1.00 91.69 167 LEU A O 1
ATOM 1309 N N . PHE A 1 168 ? 3.027 -7.728 -6.273 1.00 89.38 168 PHE A N 1
ATOM 1310 C CA . PHE A 1 168 ? 4.371 -7.163 -6.144 1.00 89.38 168 PHE A CA 1
ATOM 1311 C C . PHE A 1 168 ? 5.486 -8.192 -6.324 1.00 89.38 168 PHE A C 1
ATOM 1313 O O . PHE A 1 168 ? 6.562 -7.829 -6.809 1.00 89.38 168 PHE A O 1
ATOM 1320 N N . ALA A 1 169 ? 5.239 -9.461 -5.993 1.00 90.69 169 ALA A N 1
ATOM 1321 C CA . ALA A 1 169 ? 6.182 -10.533 -6.297 1.00 90.69 169 ALA A CA 1
ATOM 1322 C C . ALA A 1 169 ? 6.319 -10.698 -7.812 1.00 90.69 169 ALA A C 1
ATOM 1324 O O . ALA A 1 169 ? 7.433 -10.735 -8.332 1.00 90.69 169 ALA A O 1
ATOM 1325 N N . ASP A 1 170 ? 5.198 -10.661 -8.529 1.00 92.56 170 ASP A N 1
ATOM 1326 C CA . ASP A 1 170 ? 5.184 -10.782 -9.982 1.00 92.56 170 ASP A CA 1
ATOM 1327 C C . ASP A 1 170 ? 5.807 -9.570 -10.696 1.00 92.56 170 ASP A C 1
ATOM 1329 O O . ASP A 1 170 ? 6.532 -9.709 -11.681 1.00 92.56 170 ASP A O 1
ATOM 1333 N N . ILE A 1 171 ? 5.596 -8.367 -10.154 1.00 90.12 171 ILE A N 1
ATOM 1334 C CA . ILE A 1 171 ? 6.273 -7.136 -10.590 1.00 90.12 171 ILE A CA 1
ATOM 1335 C C . ILE A 1 171 ? 7.793 -7.264 -10.411 1.00 90.12 171 ILE A C 1
ATOM 1337 O O . ILE A 1 171 ? 8.553 -6.856 -11.289 1.00 90.12 171 ILE A O 1
ATOM 1341 N N . LEU A 1 172 ? 8.259 -7.832 -9.294 1.00 88.31 172 LEU A N 1
ATOM 1342 C CA . LEU A 1 172 ? 9.687 -8.043 -9.043 1.00 88.31 172 LEU A CA 1
ATOM 1343 C C . LEU A 1 172 ? 10.293 -9.087 -9.996 1.00 88.31 172 LEU A C 1
ATOM 1345 O O . LEU A 1 172 ? 11.402 -8.890 -10.509 1.00 88.31 172 LEU A O 1
ATOM 1349 N N . GLU A 1 173 ? 9.572 -10.173 -10.270 1.00 92.06 173 GLU A N 1
ATOM 1350 C CA . GLU A 1 173 ? 9.968 -11.177 -11.263 1.00 92.06 173 GLU A CA 1
ATOM 1351 C C . GLU A 1 173 ? 10.034 -10.577 -12.673 1.00 92.06 173 GLU A C 1
ATOM 1353 O O . GLU A 1 173 ? 11.049 -10.726 -13.360 1.00 92.06 173 GLU A O 1
ATOM 1358 N N . GLY A 1 174 ? 9.018 -9.810 -13.074 1.00 91.69 174 GLY A N 1
ATOM 1359 C CA . GLY A 1 174 ? 9.002 -9.100 -14.351 1.00 91.69 174 GLY A CA 1
ATOM 1360 C C . GLY A 1 174 ? 10.140 -8.089 -14.480 1.00 91.69 174 GLY A C 1
ATOM 1361 O O . GLY A 1 174 ? 10.768 -7.995 -15.537 1.00 91.69 174 GLY A O 1
ATOM 1362 N N . ALA A 1 175 ? 10.472 -7.374 -13.401 1.00 90.00 175 ALA A N 1
ATOM 1363 C CA . ALA A 1 175 ? 11.580 -6.426 -13.398 1.00 90.00 175 ALA A CA 1
ATOM 1364 C C . ALA A 1 175 ? 12.908 -7.166 -13.601 1.00 90.00 175 ALA A C 1
ATOM 1366 O O . ALA A 1 175 ? 13.727 -6.762 -14.428 1.00 90.00 175 ALA A O 1
ATOM 1367 N N . THR A 1 176 ? 13.088 -8.297 -12.912 1.00 92.50 176 THR A N 1
ATOM 1368 C CA . THR A 1 176 ? 14.257 -9.177 -13.050 1.00 92.50 176 THR A CA 1
ATOM 1369 C C . THR A 1 176 ? 14.384 -9.712 -14.479 1.00 92.50 176 THR A C 1
ATOM 1371 O O . THR A 1 176 ? 15.473 -9.682 -15.057 1.00 92.50 176 THR A O 1
ATOM 1374 N N . ALA A 1 177 ? 13.271 -10.126 -15.092 1.00 91.50 177 ALA A N 1
ATOM 1375 C CA . ALA A 1 177 ? 13.233 -10.552 -16.488 1.00 91.50 177 ALA A CA 1
ATOM 1376 C C . ALA A 1 177 ? 13.601 -9.408 -17.449 1.00 91.50 177 ALA A C 1
ATOM 1378 O O . ALA A 1 177 ? 14.396 -9.609 -18.368 1.00 91.50 177 ALA A O 1
ATOM 1379 N N . GLY A 1 178 ? 13.095 -8.193 -17.213 1.00 91.06 178 GLY A N 1
ATOM 1380 C CA . GLY A 1 178 ? 13.447 -7.002 -17.990 1.00 91.06 178 GLY A CA 1
ATOM 1381 C C . GLY A 1 178 ? 14.937 -6.664 -17.909 1.00 91.06 178 GLY A C 1
ATOM 1382 O O . GLY A 1 178 ? 15.569 -6.427 -18.940 1.00 91.06 178 GLY A O 1
ATOM 1383 N N . PHE A 1 179 ? 15.533 -6.714 -16.713 1.00 91.00 179 PHE A N 1
ATOM 1384 C CA . PHE A 1 179 ? 16.977 -6.524 -16.535 1.00 91.00 179 PHE A CA 1
ATOM 1385 C C . PHE A 1 179 ? 17.809 -7.571 -17.283 1.00 91.00 179 PHE A C 1
ATOM 1387 O O . PHE A 1 179 ? 18.852 -7.225 -17.835 1.00 91.00 179 PHE A O 1
ATOM 1394 N N . ALA A 1 180 ? 17.355 -8.826 -17.320 1.00 93.69 180 ALA A N 1
ATOM 1395 C CA . ALA A 1 180 ? 18.055 -9.907 -18.007 1.00 93.69 180 ALA A CA 1
ATOM 1396 C C . ALA A 1 180 ? 17.910 -9.845 -19.539 1.00 93.69 180 ALA A C 1
ATOM 1398 O O . ALA A 1 180 ? 18.845 -10.196 -20.257 1.00 93.69 180 ALA A O 1
ATOM 1399 N N . ALA A 1 181 ? 16.750 -9.416 -20.045 1.00 93.50 181 ALA A N 1
ATOM 1400 C CA . ALA A 1 181 ? 16.432 -9.453 -21.471 1.00 93.50 181 ALA A CA 1
ATOM 1401 C C . ALA A 1 181 ? 16.895 -8.208 -22.248 1.00 93.50 181 ALA A C 1
ATOM 1403 O O . ALA A 1 181 ? 17.170 -8.300 -23.445 1.00 93.50 181 ALA A O 1
ATOM 1404 N N . VAL A 1 182 ? 16.968 -7.036 -21.608 1.00 93.56 182 VAL A N 1
ATOM 1405 C CA . VAL A 1 182 ? 17.275 -5.780 -22.309 1.00 93.56 182 VAL A CA 1
ATOM 1406 C C . VAL A 1 182 ? 18.785 -5.561 -22.427 1.00 93.56 182 VAL A C 1
ATOM 1408 O O . VAL A 1 182 ? 19.471 -5.208 -21.468 1.00 93.56 182 VAL A O 1
ATOM 1411 N N . SER A 1 183 ? 19.296 -5.705 -23.650 1.00 94.06 183 SER A N 1
ATOM 1412 C CA . SER A 1 183 ? 20.698 -5.458 -24.003 1.00 94.06 183 SER A CA 1
ATOM 1413 C C . SER A 1 183 ? 21.035 -3.965 -24.019 1.00 94.06 183 SER A C 1
ATOM 1415 O O . SER A 1 183 ? 20.531 -3.208 -24.850 1.00 94.06 183 SER A O 1
ATOM 1417 N N . GLN A 1 184 ? 21.966 -3.541 -23.157 1.00 90.12 184 GLN A N 1
ATOM 1418 C CA . GLN A 1 184 ? 22.483 -2.164 -23.156 1.00 90.12 184 GLN A CA 1
ATOM 1419 C C . GLN A 1 184 ? 23.153 -1.788 -24.486 1.00 90.12 184 GLN A C 1
ATOM 1421 O O . GLN A 1 184 ? 23.066 -0.638 -24.915 1.00 90.12 184 GLN A O 1
ATOM 1426 N N . ALA A 1 185 ? 23.795 -2.754 -25.153 1.00 90.94 185 ALA A N 1
ATOM 1427 C CA . ALA A 1 185 ? 24.439 -2.536 -26.445 1.00 90.94 185 ALA A CA 1
ATOM 1428 C C . ALA A 1 185 ? 23.408 -2.214 -27.538 1.00 90.94 185 ALA A C 1
ATOM 1430 O O . ALA A 1 185 ? 23.607 -1.271 -28.303 1.00 90.94 185 ALA A O 1
ATOM 1431 N N . ASP A 1 186 ? 22.277 -2.924 -27.555 1.00 93.19 186 ASP A N 1
ATOM 1432 C CA . ASP A 1 186 ? 21.210 -2.701 -28.538 1.00 93.19 186 ASP A CA 1
ATOM 1433 C C . ASP A 1 186 ? 20.483 -1.373 -28.288 1.00 93.19 186 ASP A C 1
ATOM 1435 O O . ASP A 1 186 ? 20.082 -0.684 -29.231 1.00 93.19 186 ASP A O 1
ATOM 1439 N N . VAL A 1 187 ? 20.337 -0.965 -27.020 1.00 92.00 187 VAL A N 1
ATOM 1440 C CA . VAL A 1 187 ? 19.855 0.386 -26.681 1.00 92.00 187 VAL A CA 1
ATOM 1441 C C . VAL A 1 187 ? 20.843 1.452 -27.166 1.00 92.00 187 VAL A C 1
ATOM 1443 O O . VAL A 1 187 ? 20.439 2.427 -27.802 1.00 92.00 187 VAL A O 1
ATOM 1446 N N . GLY A 1 188 ? 22.143 1.258 -26.931 1.00 90.00 188 GLY A N 1
ATOM 1447 C CA . GLY A 1 188 ? 23.196 2.163 -27.399 1.00 90.00 188 GLY A CA 1
ATOM 1448 C C . GLY A 1 188 ? 23.200 2.334 -28.916 1.00 90.00 188 GLY A C 1
ATOM 1449 O O . GLY A 1 188 ? 23.210 3.462 -29.409 1.00 90.00 188 GLY A O 1
A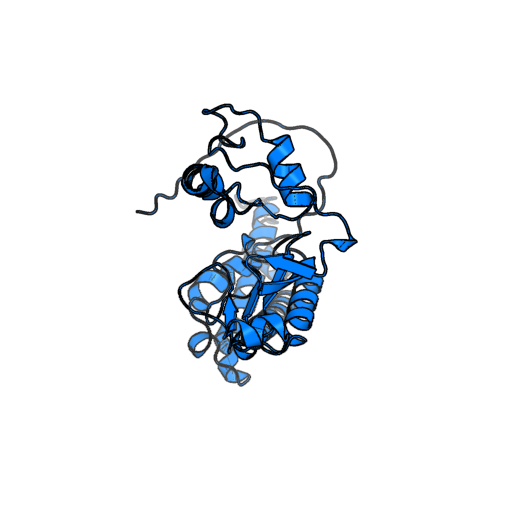TOM 1450 N N . ALA A 1 189 ? 23.105 1.229 -29.655 1.00 90.31 189 ALA A N 1
ATOM 1451 C CA . ALA A 1 189 ? 23.007 1.256 -31.110 1.00 90.31 189 ALA A CA 1
ATOM 1452 C C . ALA A 1 189 ? 21.742 1.991 -31.589 1.00 90.31 189 ALA A C 1
ATOM 1454 O O . ALA A 1 189 ? 21.816 2.805 -32.506 1.00 90.31 189 ALA A O 1
ATOM 1455 N N . GLY A 1 190 ? 20.594 1.757 -30.941 1.00 90.12 190 GLY A N 1
ATOM 1456 C CA . GLY A 1 190 ? 19.320 2.380 -31.313 1.00 90.12 190 GLY A CA 1
ATOM 1457 C C . GLY A 1 190 ? 19.223 3.881 -31.018 1.00 90.12 190 GLY A C 1
ATOM 1458 O O . GLY A 1 190 ? 18.478 4.585 -31.692 1.00 90.12 190 GLY A O 1
ATOM 1459 N N . THR A 1 191 ? 19.972 4.385 -30.035 1.00 91.25 191 THR A N 1
ATOM 1460 C CA . THR A 1 191 ? 19.984 5.819 -29.679 1.00 91.25 191 THR A CA 1
ATOM 1461 C C . THR A 1 191 ? 21.003 6.635 -30.472 1.00 91.25 191 THR A C 1
ATOM 1463 O O . THR A 1 191 ? 20.906 7.863 -30.501 1.00 91.25 191 THR A O 1
ATOM 1466 N N . ALA A 1 192 ? 21.973 5.967 -31.110 1.00 91.50 192 ALA A N 1
ATOM 1467 C CA . ALA A 1 192 ? 23.060 6.574 -31.880 1.00 91.50 192 ALA A CA 1
ATOM 1468 C C . ALA A 1 192 ? 23.897 7.610 -31.097 1.00 91.50 192 ALA A C 1
ATOM 1470 O O . ALA A 1 192 ? 24.550 8.468 -31.685 1.00 91.50 192 ALA A O 1
ATOM 1471 N N . VAL A 1 193 ? 23.931 7.513 -29.763 1.00 92.25 193 VAL A N 1
ATOM 1472 C CA . VAL A 1 193 ? 24.682 8.442 -28.893 1.00 92.25 193 VAL A CA 1
ATOM 1473 C C . VAL A 1 193 ? 26.201 8.345 -29.070 1.00 92.25 193 VAL A C 1
ATOM 1475 O O . VAL A 1 193 ? 26.925 9.247 -28.652 1.00 92.25 193 VAL A O 1
ATOM 1478 N N . SER A 1 194 ? 26.695 7.259 -29.668 1.00 90.25 194 SER A N 1
ATOM 1479 C CA . SER A 1 194 ? 28.112 7.038 -29.978 1.00 90.25 194 SER A CA 1
ATOM 1480 C C . SER A 1 194 ? 28.534 7.556 -31.356 1.00 90.25 194 SER A C 1
ATOM 1482 O O . SER A 1 194 ? 29.732 7.622 -31.624 1.00 90.25 194 SER A O 1
ATOM 1484 N N . ASP A 1 195 ? 27.588 7.923 -32.225 1.00 93.06 195 ASP A N 1
ATOM 1485 C CA . ASP A 1 195 ? 27.879 8.477 -33.546 1.00 93.06 195 ASP A CA 1
ATOM 1486 C C . ASP A 1 195 ? 28.125 9.992 -33.426 1.00 93.06 195 ASP A C 1
ATOM 1488 O O . ASP A 1 195 ? 27.186 10.733 -33.131 1.00 93.06 195 ASP A O 1
ATOM 1492 N N . PRO A 1 196 ? 29.355 10.488 -33.673 1.00 94.25 196 PRO A N 1
ATOM 1493 C CA . PRO A 1 196 ? 29.682 11.908 -33.541 1.00 94.25 196 PRO A CA 1
ATOM 1494 C C . PRO A 1 196 ? 28.959 12.802 -34.560 1.00 94.25 196 PRO A C 1
ATOM 1496 O O . PRO A 1 196 ? 29.000 14.024 -34.429 1.00 94.25 196 PRO A O 1
ATOM 1499 N N . THR A 1 197 ? 28.325 12.221 -35.582 1.00 95.75 197 THR A N 1
ATOM 1500 C CA . THR A 1 197 ? 27.543 12.947 -36.591 1.00 95.75 197 THR A CA 1
ATOM 1501 C C . THR A 1 197 ? 26.055 13.041 -36.241 1.00 95.75 197 THR A C 1
ATOM 1503 O O . THR A 1 197 ? 25.323 13.809 -36.867 1.00 95.75 197 THR A O 1
ATOM 1506 N N . ASN A 1 198 ? 25.598 12.302 -35.225 1.00 93.81 198 ASN A N 1
ATOM 1507 C CA . ASN A 1 198 ? 24.208 12.300 -34.793 1.00 93.81 198 ASN A CA 1
ATOM 1508 C C . ASN A 1 198 ? 23.902 13.503 -33.872 1.00 93.81 198 ASN A C 1
ATOM 1510 O O . ASN A 1 198 ? 24.704 13.812 -32.990 1.00 93.81 198 ASN A O 1
ATOM 1514 N N . PRO A 1 199 ? 22.726 14.153 -33.979 1.00 92.19 199 PRO A N 1
ATOM 1515 C CA . PRO A 1 199 ? 22.321 15.217 -33.051 1.00 92.19 199 PRO A CA 1
ATOM 1516 C C . PRO A 1 199 ? 22.301 14.812 -31.566 1.00 92.19 199 PRO A C 1
ATOM 1518 O O . PRO A 1 199 ? 22.390 15.677 -30.698 1.00 92.19 199 PRO A O 1
ATOM 1521 N N . ASN A 1 200 ? 22.195 13.514 -31.269 1.00 88.12 200 ASN A N 1
ATOM 1522 C CA . ASN A 1 200 ? 22.213 12.956 -29.916 1.00 88.12 200 ASN A CA 1
ATOM 1523 C C . ASN A 1 200 ? 23.613 12.527 -29.443 1.00 88.12 200 ASN A C 1
ATOM 1525 O O . ASN A 1 200 ? 23.722 11.906 -28.383 1.00 88.12 200 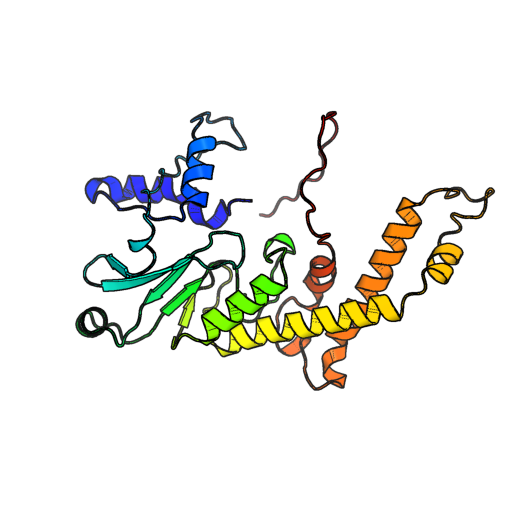ASN A O 1
ATOM 1529 N N . ALA A 1 201 ? 24.676 12.820 -30.201 1.00 94.50 201 ALA A N 1
ATOM 1530 C CA . ALA A 1 201 ? 26.043 12.445 -29.850 1.00 94.50 201 ALA A CA 1
ATOM 1531 C C . ALA A 1 201 ? 26.389 12.857 -28.407 1.00 94.50 201 ALA A C 1
ATOM 1533 O O . ALA A 1 201 ? 26.229 14.012 -28.010 1.00 94.50 201 ALA A O 1
ATOM 1534 N N . GLY A 1 202 ? 26.857 11.900 -27.604 1.00 92.56 202 GLY A N 1
ATOM 1535 C CA . GLY A 1 202 ? 27.229 12.115 -26.204 1.00 92.56 202 GLY A CA 1
ATOM 1536 C C . GLY A 1 202 ? 26.060 12.285 -25.222 1.00 92.56 202 GLY A C 1
ATOM 1537 O O . GLY A 1 202 ? 26.306 12.496 -24.034 1.00 92.56 202 GLY A O 1
ATOM 1538 N N . ASN A 1 203 ? 24.799 12.168 -25.657 1.00 93.00 203 ASN A N 1
ATOM 1539 C CA . ASN A 1 203 ? 23.637 12.286 -24.774 1.00 93.00 203 ASN A CA 1
ATOM 1540 C C . ASN A 1 203 ? 23.423 11.012 -23.936 1.00 93.00 203 ASN A C 1
ATOM 1542 O O . ASN A 1 203 ? 22.555 10.186 -24.212 1.00 93.00 203 ASN A O 1
ATOM 1546 N N . VAL A 1 204 ? 24.207 10.862 -22.870 1.00 89.94 204 VAL A N 1
ATOM 1547 C CA . VAL A 1 204 ? 24.114 9.715 -21.951 1.00 89.94 204 VAL A CA 1
ATOM 1548 C C . VAL A 1 204 ? 22.742 9.591 -21.276 1.00 89.94 204 VAL A C 1
ATOM 1550 O O . VAL A 1 204 ? 22.310 8.482 -20.979 1.00 89.94 204 VAL A O 1
ATOM 1553 N N . TRP A 1 205 ? 22.015 10.696 -21.079 1.00 90.69 205 TRP A N 1
ATOM 1554 C CA . TRP A 1 205 ? 20.675 10.666 -20.484 1.00 90.69 205 TRP A CA 1
ATOM 1555 C C . TRP A 1 205 ? 19.645 9.997 -21.391 1.00 90.69 205 TRP A C 1
ATOM 1557 O O . TRP A 1 205 ? 18.765 9.299 -20.887 1.00 90.69 205 TRP A O 1
ATOM 1567 N N . LEU A 1 206 ? 19.776 10.157 -22.712 1.00 89.69 206 LEU A N 1
ATOM 1568 C CA . LEU A 1 206 ? 18.952 9.432 -23.678 1.00 89.69 206 LEU A CA 1
ATOM 1569 C C . LEU A 1 206 ? 19.182 7.920 -23.559 1.00 89.69 206 LEU A C 1
ATOM 1571 O O . LEU A 1 206 ? 18.218 7.168 -23.463 1.00 89.69 206 LEU A O 1
ATOM 1575 N N . LEU A 1 207 ? 20.444 7.484 -23.475 1.00 89.00 207 LEU A N 1
ATOM 1576 C CA . LEU A 1 207 ? 20.789 6.071 -23.285 1.00 89.00 207 LEU A CA 1
ATOM 1577 C C . LEU A 1 207 ? 20.160 5.492 -22.010 1.00 89.00 207 LEU A C 1
ATOM 1579 O O . LEU A 1 207 ? 19.525 4.441 -22.063 1.00 89.00 207 LEU A O 1
ATOM 1583 N N . PHE A 1 208 ? 20.311 6.180 -20.873 1.00 89.19 208 PHE A N 1
ATOM 1584 C CA . PHE A 1 208 ? 19.733 5.734 -19.602 1.00 89.19 208 PHE A CA 1
ATOM 1585 C C . PHE A 1 208 ? 18.204 5.684 -19.642 1.00 89.19 208 PHE A C 1
ATOM 1587 O O . PHE A 1 208 ? 17.613 4.709 -19.182 1.00 89.19 208 PHE A O 1
ATOM 1594 N N . THR A 1 209 ? 17.566 6.710 -20.208 1.00 89.56 209 THR A N 1
ATOM 1595 C CA . THR A 1 209 ? 16.101 6.789 -20.286 1.00 89.56 209 THR A CA 1
ATOM 1596 C C . THR A 1 209 ? 15.538 5.665 -21.150 1.00 89.56 209 THR A C 1
ATOM 1598 O O . THR A 1 209 ? 14.597 4.995 -20.737 1.00 89.56 209 THR A O 1
ATOM 1601 N N . GLU A 1 210 ? 16.147 5.401 -22.307 1.00 91.50 210 GLU A N 1
ATOM 1602 C CA . GLU A 1 210 ? 15.725 4.324 -23.208 1.00 91.50 210 GLU A CA 1
ATOM 1603 C C . GLU A 1 210 ? 15.970 2.934 -22.617 1.00 91.50 210 GLU A C 1
ATOM 1605 O O . GLU A 1 210 ? 15.149 2.032 -22.789 1.00 91.50 210 GLU A O 1
ATOM 1610 N N . LEU A 1 211 ? 17.066 2.752 -21.874 1.00 90.88 211 LEU A N 1
ATOM 1611 C CA . LEU A 1 211 ? 17.340 1.495 -21.181 1.00 90.88 211 LEU A CA 1
ATOM 1612 C C . LEU A 1 211 ? 16.262 1.197 -20.132 1.00 90.88 211 LEU A C 1
ATOM 1614 O O . LEU A 1 211 ? 15.665 0.121 -20.157 1.00 90.88 211 LEU A O 1
ATOM 1618 N N . ILE A 1 212 ? 15.980 2.165 -19.255 1.00 89.69 212 ILE A N 1
ATOM 1619 C CA . ILE A 1 212 ? 14.965 2.032 -18.201 1.00 89.69 212 ILE A CA 1
ATOM 1620 C C . ILE A 1 212 ? 13.574 1.849 -18.816 1.00 89.69 212 ILE A C 1
ATOM 1622 O O . ILE A 1 212 ? 12.805 1.011 -18.344 1.00 89.69 212 ILE A O 1
ATOM 1626 N N . ALA A 1 213 ? 13.249 2.585 -19.883 1.00 89.69 213 ALA A N 1
ATOM 1627 C CA . ALA A 1 213 ? 11.964 2.472 -20.567 1.00 89.69 213 ALA A CA 1
ATOM 1628 C C . ALA A 1 213 ? 11.745 1.062 -21.132 1.00 89.69 213 ALA A C 1
ATOM 1630 O O . ALA A 1 213 ? 10.711 0.457 -20.865 1.00 89.69 213 ALA A O 1
ATOM 1631 N N . ARG A 1 214 ? 12.740 0.494 -21.825 1.00 92.00 214 ARG A N 1
ATOM 1632 C CA . ARG A 1 214 ? 12.646 -0.869 -22.374 1.00 92.00 214 ARG A CA 1
ATOM 1633 C C . ARG A 1 214 ? 12.565 -1.935 -21.284 1.00 92.00 214 ARG A C 1
ATOM 1635 O O . ARG A 1 214 ? 11.809 -2.890 -21.427 1.00 92.00 214 ARG A O 1
ATOM 1642 N N . GLN A 1 215 ? 13.312 -1.782 -20.189 1.00 92.06 215 GLN A N 1
ATOM 1643 C CA . GLN A 1 215 ? 13.219 -2.690 -19.036 1.00 92.06 215 GLN A CA 1
ATOM 1644 C C . GLN A 1 215 ? 11.831 -2.629 -18.391 1.00 92.06 215 GLN A C 1
ATOM 1646 O O . GLN A 1 215 ? 11.248 -3.664 -18.076 1.00 92.06 215 GLN A O 1
ATOM 1651 N N . THR A 1 216 ? 11.283 -1.420 -18.263 1.00 89.88 216 THR A N 1
ATOM 1652 C CA . THR A 1 216 ? 9.924 -1.177 -17.765 1.00 89.88 216 THR A CA 1
ATOM 1653 C C . THR A 1 216 ? 8.873 -1.802 -18.680 1.00 89.88 216 THR A C 1
ATOM 1655 O O . THR A 1 216 ? 7.938 -2.422 -18.186 1.00 89.88 216 THR A O 1
ATOM 1658 N N . ASP A 1 217 ? 9.033 -1.693 -20.001 1.00 90.56 217 ASP A N 1
ATOM 1659 C CA . ASP A 1 217 ? 8.130 -2.322 -20.972 1.00 90.56 217 ASP A CA 1
ATOM 1660 C C . ASP A 1 217 ? 8.140 -3.840 -20.888 1.00 90.56 217 ASP A C 1
ATOM 1662 O O . ASP A 1 217 ? 7.079 -4.460 -20.867 1.00 90.56 217 ASP A O 1
ATOM 1666 N N . MET A 1 218 ? 9.327 -4.437 -20.787 1.00 91.62 218 MET A N 1
ATOM 1667 C CA . MET A 1 218 ? 9.461 -5.881 -20.617 1.00 91.62 218 MET A CA 1
ATOM 1668 C C . MET A 1 218 ? 8.824 -6.355 -19.312 1.00 91.62 218 MET A C 1
ATOM 1670 O O . MET A 1 218 ? 8.120 -7.362 -19.312 1.00 91.62 218 MET A O 1
ATOM 1674 N N . CYS A 1 219 ? 9.018 -5.619 -18.215 1.00 91.81 219 CYS A N 1
ATOM 1675 C CA . CYS A 1 219 ? 8.357 -5.940 -16.957 1.00 91.81 219 CYS A CA 1
ATOM 1676 C C . CYS A 1 219 ? 6.834 -5.825 -17.065 1.00 91.81 219 CYS A C 1
ATOM 1678 O O . CYS A 1 219 ? 6.116 -6.721 -16.627 1.00 91.81 219 CYS A O 1
ATOM 1680 N N . ALA A 1 220 ? 6.332 -4.732 -17.643 1.00 91.25 220 ALA A N 1
ATOM 1681 C CA . ALA A 1 220 ? 4.900 -4.524 -17.778 1.00 91.25 220 ALA A CA 1
ATOM 1682 C C . ALA A 1 220 ? 4.269 -5.631 -18.633 1.00 91.25 220 ALA A C 1
ATOM 1684 O O . ALA A 1 220 ? 3.264 -6.209 -18.237 1.00 91.25 220 ALA A O 1
ATOM 1685 N N . ALA A 1 221 ? 4.897 -5.988 -19.755 1.00 92.69 221 ALA A N 1
ATOM 1686 C CA . ALA A 1 221 ? 4.453 -7.096 -20.593 1.00 92.69 221 ALA A CA 1
ATOM 1687 C C . ALA A 1 221 ? 4.469 -8.438 -19.842 1.00 92.69 221 ALA A C 1
ATOM 1689 O O . ALA A 1 221 ? 3.517 -9.201 -19.955 1.00 92.69 221 ALA A O 1
ATOM 1690 N N . TYR A 1 222 ? 5.506 -8.707 -19.042 1.00 93.75 222 TYR A N 1
ATOM 1691 C CA . TYR A 1 222 ? 5.608 -9.930 -18.238 1.00 93.75 222 TYR A CA 1
ATOM 1692 C C . TYR A 1 222 ? 4.440 -10.090 -17.255 1.00 93.75 222 TYR A C 1
ATOM 1694 O O . TYR A 1 222 ? 3.866 -11.176 -17.135 1.00 93.75 222 TYR A O 1
ATOM 1702 N N . VAL A 1 223 ? 4.087 -9.012 -16.552 1.00 93.12 223 VAL A N 1
ATOM 1703 C CA . VAL A 1 223 ? 2.981 -9.009 -15.585 1.00 93.12 223 VAL A CA 1
ATOM 1704 C C . VAL A 1 223 ? 1.637 -9.050 -16.312 1.00 93.12 223 VAL A C 1
ATOM 1706 O O . VAL A 1 223 ? 0.758 -9.800 -15.918 1.00 93.12 223 VAL A O 1
ATOM 1709 N N . LEU A 1 224 ? 1.455 -8.304 -17.403 1.00 92.75 224 LEU A N 1
ATOM 1710 C CA . LEU A 1 224 ? 0.181 -8.297 -18.136 1.00 92.75 224 LEU A CA 1
ATOM 1711 C C . LEU A 1 224 ? -0.091 -9.608 -18.896 1.00 92.75 224 LEU A C 1
ATOM 1713 O O . LEU A 1 224 ? -1.249 -9.927 -19.148 1.00 92.75 224 LEU A O 1
ATOM 1717 N N . ASP A 1 225 ? 0.944 -10.387 -19.221 1.00 94.56 225 ASP A N 1
ATOM 1718 C CA . ASP A 1 225 ? 0.824 -11.743 -19.779 1.00 94.56 225 ASP A CA 1
ATOM 1719 C C . ASP A 1 225 ? 0.725 -12.836 -18.694 1.00 94.56 225 ASP A C 1
ATOM 1721 O O . ASP A 1 225 ? 0.778 -14.027 -18.993 1.00 94.56 225 ASP A O 1
ATOM 1725 N N . SER A 1 226 ? 0.559 -12.483 -17.414 1.00 94.56 226 SER A N 1
ATOM 1726 C CA . SER A 1 226 ? 0.565 -13.447 -16.301 1.00 94.56 226 SER A CA 1
ATOM 1727 C C . SER A 1 226 ? -0.454 -14.582 -16.436 1.00 94.56 226 SER A C 1
ATOM 1729 O O . SER A 1 226 ? -0.280 -15.634 -15.815 1.00 94.56 226 SER A O 1
ATOM 1731 N N . ALA A 1 227 ? -1.502 -14.413 -17.252 1.00 94.44 227 ALA A N 1
ATOM 1732 C CA . ALA A 1 227 ? -2.496 -15.453 -17.501 1.00 94.44 227 ALA A CA 1
ATOM 1733 C C . ALA A 1 227 ? -1.840 -16.735 -18.048 1.00 94.44 227 ALA A C 1
ATOM 1735 O O . ALA A 1 227 ? -2.246 -17.841 -17.684 1.00 94.44 227 ALA A O 1
ATOM 1736 N N . SER A 1 228 ? -0.762 -16.602 -18.833 1.00 91.25 228 SER A N 1
ATOM 1737 C CA . SER A 1 228 ? 0.045 -17.728 -19.323 1.00 91.25 228 SER A CA 1
ATOM 1738 C C . SER A 1 228 ? 0.768 -18.490 -18.200 1.00 91.25 228 SER A C 1
ATOM 1740 O O . SER A 1 228 ? 1.132 -19.655 -18.367 1.00 91.25 228 SER A O 1
ATOM 1742 N N . ARG A 1 229 ? 0.922 -17.855 -17.031 1.00 94.19 229 ARG A N 1
ATOM 1743 C CA . ARG A 1 229 ? 1.570 -18.364 -15.812 1.00 94.19 229 ARG A CA 1
ATOM 1744 C C . ARG A 1 229 ? 0.571 -18.711 -14.699 1.00 94.19 229 ARG A C 1
ATOM 1746 O O . ARG A 1 229 ? 0.982 -19.030 -13.588 1.00 94.19 229 ARG A O 1
ATOM 1753 N N . GLY A 1 230 ? -0.731 -18.716 -15.003 1.00 93.31 230 GLY A N 1
ATOM 1754 C CA . GLY A 1 230 ? -1.784 -19.186 -14.096 1.00 93.31 230 GLY A CA 1
ATOM 1755 C C . GLY A 1 230 ? -2.409 -18.117 -13.199 1.00 93.31 230 GLY A C 1
ATOM 1756 O O . GLY A 1 230 ? -3.102 -18.476 -12.248 1.00 93.31 230 GLY A O 1
ATOM 1757 N N . ARG A 1 231 ? -2.196 -16.828 -13.491 1.00 93.94 231 ARG A N 1
ATOM 1758 C CA . ARG A 1 231 ? -2.808 -15.714 -12.756 1.00 93.94 231 ARG A CA 1
ATOM 1759 C C . ARG A 1 231 ? -3.253 -14.612 -13.701 1.00 93.94 231 ARG A C 1
ATOM 1761 O O . ARG A 1 231 ? -2.455 -14.206 -14.525 1.00 93.94 231 ARG A O 1
ATOM 1768 N N . ASP A 1 232 ? -4.466 -14.085 -13.601 1.00 95.06 232 ASP A N 1
ATOM 1769 C CA . ASP A 1 232 ? -4.927 -13.034 -14.520 1.00 95.06 232 ASP A CA 1
ATOM 1770 C C . ASP A 1 232 ? -5.059 -11.700 -13.781 1.00 95.06 232 ASP A C 1
ATOM 1772 O O . ASP A 1 232 ? -6.118 -11.359 -13.252 1.00 95.06 232 ASP A O 1
ATOM 1776 N N . TRP A 1 233 ? -3.971 -10.924 -13.733 1.00 95.19 233 TRP A N 1
ATOM 1777 C CA . TRP A 1 233 ? -3.974 -9.641 -13.028 1.00 95.19 233 TRP A CA 1
ATOM 1778 C C . TRP A 1 233 ? -4.946 -8.629 -13.623 1.00 95.19 233 TRP A C 1
ATOM 1780 O O . TRP A 1 233 ? -5.501 -7.827 -12.876 1.00 95.19 233 TRP A O 1
ATOM 1790 N N . LEU A 1 234 ? -5.182 -8.674 -14.937 1.00 93.94 234 LEU A N 1
ATOM 1791 C CA . LEU A 1 234 ? -6.156 -7.805 -15.599 1.00 93.94 234 LEU A CA 1
ATOM 1792 C C . LEU A 1 234 ? -7.583 -8.097 -15.121 1.00 93.94 234 LEU A C 1
ATOM 1794 O O . LEU A 1 234 ? -8.394 -7.177 -15.021 1.00 93.94 234 LEU A O 1
ATOM 1798 N N . ALA A 1 235 ? -7.884 -9.359 -14.807 1.00 94.94 235 ALA A N 1
ATOM 1799 C CA . ALA A 1 235 ? -9.171 -9.762 -14.252 1.00 94.94 235 ALA A CA 1
ATOM 1800 C C . ALA A 1 235 ? -9.265 -9.570 -12.727 1.00 94.94 235 ALA A C 1
ATOM 1802 O O . ALA A 1 235 ? -10.353 -9.321 -12.208 1.00 94.94 235 ALA A O 1
ATOM 1803 N N . GLU A 1 236 ? -8.150 -9.697 -12.002 1.00 94.50 236 GLU A N 1
ATOM 1804 C CA . GLU A 1 236 ? -8.130 -9.710 -10.533 1.00 94.50 236 GLU A CA 1
ATOM 1805 C C . GLU A 1 236 ? -7.884 -8.333 -9.894 1.00 94.50 236 GLU A C 1
ATOM 1807 O O . GLU A 1 236 ? -8.328 -8.096 -8.768 1.00 94.50 236 GLU A O 1
ATOM 1812 N N . VAL A 1 237 ? -7.174 -7.423 -10.574 1.00 93.94 237 VAL A N 1
ATOM 1813 C CA . VAL A 1 237 ? -6.697 -6.159 -9.994 1.00 93.94 237 VAL A CA 1
ATOM 1814 C C . VAL A 1 237 ? -7.011 -4.979 -10.909 1.00 93.94 237 VAL A C 1
ATOM 1816 O O . VAL A 1 237 ? -6.411 -4.782 -11.965 1.00 93.94 237 VAL A O 1
ATOM 1819 N N . ALA A 1 238 ? -7.918 -4.114 -10.461 1.00 92.88 238 ALA A N 1
ATOM 1820 C CA . ALA A 1 238 ? -8.305 -2.939 -11.225 1.00 92.88 238 ALA A CA 1
ATOM 1821 C C . ALA A 1 238 ? -7.157 -1.919 -11.340 1.00 92.88 238 ALA A C 1
ATOM 1823 O O . ALA A 1 238 ? -6.467 -1.607 -10.366 1.00 92.88 238 ALA A O 1
ATOM 1824 N N . GLY A 1 239 ? -6.998 -1.354 -12.541 1.00 90.38 239 GLY A N 1
ATOM 1825 C CA . GLY A 1 239 ? -6.012 -0.317 -12.854 1.00 90.38 239 GLY A CA 1
ATOM 1826 C C . GLY A 1 239 ? -4.595 -0.829 -13.111 1.00 90.38 239 GLY A C 1
ATOM 1827 O O . GLY A 1 239 ? -3.704 -0.006 -13.330 1.00 90.38 239 GLY A O 1
ATOM 1828 N N . VAL A 1 240 ? -4.367 -2.149 -13.092 1.00 90.38 240 VAL A N 1
ATOM 1829 C CA . VAL A 1 240 ? -3.043 -2.743 -13.342 1.00 90.38 240 VAL A CA 1
ATOM 1830 C C . VAL A 1 240 ? -2.499 -2.347 -14.719 1.00 90.38 240 VAL A C 1
ATOM 1832 O O . VAL A 1 240 ? -1.357 -1.929 -14.832 1.00 90.38 240 VAL A O 1
ATOM 1835 N N . ASP A 1 241 ? -3.325 -2.329 -15.758 1.00 89.06 241 ASP A N 1
ATOM 1836 C CA . ASP A 1 241 ? -2.972 -1.870 -17.106 1.00 89.06 241 ASP A CA 1
ATOM 1837 C C . ASP A 1 241 ? -2.640 -0.371 -17.186 1.00 89.06 241 ASP A C 1
ATOM 1839 O O . ASP A 1 241 ? -1.917 0.063 -18.084 1.00 89.06 241 ASP A O 1
ATOM 1843 N N . LEU A 1 242 ? -3.141 0.422 -16.237 1.00 86.62 242 LEU A N 1
ATOM 1844 C CA . LEU A 1 242 ? -2.998 1.876 -16.233 1.00 86.62 242 LEU A CA 1
ATOM 1845 C C . LEU A 1 242 ? -1.777 2.349 -15.446 1.00 86.62 242 LEU A C 1
ATOM 1847 O O . LEU A 1 242 ? -1.061 3.242 -15.903 1.00 86.62 242 LEU A O 1
ATOM 1851 N N . THR A 1 243 ? -1.539 1.796 -14.253 1.00 82.81 243 THR A N 1
ATOM 1852 C CA . THR A 1 243 ? -0.516 2.335 -13.338 1.00 82.81 243 THR A CA 1
ATOM 1853 C C . THR A 1 243 ? 0.731 1.468 -13.232 1.00 82.81 243 THR A C 1
ATOM 1855 O O . THR A 1 243 ? 1.740 1.953 -12.718 1.00 82.81 243 THR A O 1
ATOM 1858 N N . LEU A 1 244 ? 0.737 0.244 -13.767 1.00 84.12 244 LEU A N 1
ATOM 1859 C CA . LEU A 1 244 ? 1.879 -0.671 -13.663 1.00 84.12 244 LEU A CA 1
ATOM 1860 C C . LEU A 1 244 ? 3.182 -0.054 -14.184 1.00 84.12 244 LEU A C 1
ATOM 1862 O O . LEU A 1 244 ? 4.174 -0.039 -13.459 1.00 84.12 244 LEU A O 1
ATOM 1866 N N . ARG A 1 245 ? 3.171 0.583 -15.368 1.00 80.25 245 ARG A N 1
ATOM 1867 C CA . ARG A 1 245 ? 4.362 1.293 -15.891 1.00 80.25 245 ARG A CA 1
ATOM 1868 C C . ARG A 1 245 ? 4.877 2.368 -14.928 1.00 80.25 245 ARG A C 1
ATOM 1870 O O . ARG A 1 245 ? 6.078 2.609 -14.874 1.00 80.25 245 ARG A O 1
ATOM 1877 N N . THR A 1 246 ? 4.000 3.003 -14.150 1.00 71.94 246 THR A N 1
ATOM 1878 C CA . THR A 1 246 ? 4.403 4.035 -13.183 1.00 71.94 246 THR A CA 1
ATOM 1879 C C . THR A 1 246 ? 5.041 3.452 -11.922 1.00 71.94 246 THR A C 1
ATOM 1881 O O . THR A 1 246 ? 5.892 4.119 -11.334 1.00 71.94 246 THR A O 1
ATOM 1884 N N . GLN A 1 247 ? 4.740 2.199 -11.555 1.00 69.69 247 GLN A N 1
ATOM 1885 C CA . GLN A 1 247 ? 5.356 1.530 -10.399 1.00 69.69 247 GLN A CA 1
ATOM 1886 C C . GLN A 1 247 ? 6.871 1.335 -10.568 1.00 69.69 247 GLN A C 1
ATOM 1888 O O . GLN A 1 247 ? 7.610 1.326 -9.590 1.00 69.69 247 GLN A O 1
ATOM 1893 N N . HIS A 1 248 ? 7.361 1.268 -11.808 1.00 65.00 248 HIS A N 1
ATOM 1894 C CA . HIS A 1 248 ? 8.783 1.082 -12.121 1.00 65.00 248 HIS A CA 1
ATOM 1895 C C . HIS A 1 248 ? 9.623 2.365 -12.053 1.00 65.00 248 HIS A C 1
ATOM 1897 O O . HIS A 1 248 ? 10.841 2.320 -12.203 1.00 65.00 248 HIS A O 1
ATOM 1903 N N . THR A 1 249 ? 8.995 3.523 -11.834 1.00 50.97 249 THR A N 1
ATOM 1904 C CA . THR A 1 249 ? 9.675 4.828 -11.909 1.00 50.97 249 THR A CA 1
ATOM 1905 C C . THR A 1 249 ? 10.336 5.277 -10.603 1.00 50.97 249 THR A C 1
ATOM 1907 O O . THR A 1 249 ? 10.905 6.368 -10.555 1.00 50.97 249 THR A O 1
ATOM 1910 N N . GLN A 1 250 ? 10.314 4.457 -9.545 1.00 43.88 250 GLN A N 1
ATOM 1911 C CA . GLN A 1 250 ? 11.040 4.767 -8.314 1.00 43.88 250 GLN A CA 1
ATOM 1912 C C . GLN A 1 250 ? 12.486 4.276 -8.380 1.00 43.88 250 GLN A C 1
ATOM 1914 O O . GLN A 1 250 ? 12.793 3.113 -8.133 1.00 43.88 250 GLN A O 1
ATOM 1919 N N . THR A 1 251 ? 13.408 5.198 -8.643 1.00 33.88 251 THR A N 1
ATOM 1920 C CA . THR A 1 251 ? 14.778 5.054 -8.150 1.00 33.88 251 THR A CA 1
ATOM 1921 C C . THR A 1 251 ? 14.741 5.082 -6.616 1.00 33.88 251 THR A C 1
ATOM 1923 O O . THR A 1 251 ? 14.090 5.971 -6.057 1.00 33.88 251 THR A O 1
ATOM 1926 N N . PRO A 1 252 ? 15.449 4.177 -5.909 1.00 34.25 252 PRO A N 1
ATOM 1927 C CA . PRO A 1 252 ? 15.639 4.305 -4.471 1.00 34.25 252 PRO A CA 1
ATOM 1928 C C . PRO A 1 252 ? 16.167 5.709 -4.180 1.00 34.25 252 PRO A C 1
ATOM 1930 O O . PRO A 1 252 ? 17.194 6.111 -4.736 1.00 34.25 252 PRO A O 1
ATOM 1933 N N . GLN A 1 253 ? 15.468 6.480 -3.344 1.00 31.92 253 GLN A N 1
ATOM 1934 C CA . GLN A 1 253 ? 16.008 7.739 -2.841 1.00 31.92 253 GLN A CA 1
ATOM 1935 C C . GLN A 1 253 ? 17.238 7.406 -1.993 1.00 31.92 253 GLN A C 1
ATOM 1937 O O . GLN A 1 253 ? 17.133 7.141 -0.798 1.00 31.92 253 GLN A O 1
ATOM 1942 N N . GLN A 1 254 ? 18.421 7.403 -2.610 1.00 29.22 254 GLN A N 1
ATOM 1943 C CA . GLN A 1 254 ? 19.657 7.499 -1.851 1.00 29.22 254 GLN A CA 1
ATOM 1944 C C . GLN A 1 254 ? 19.621 8.817 -1.063 1.00 29.22 254 GLN A C 1
ATOM 1946 O O . GLN A 1 254 ? 19.182 9.840 -1.604 1.00 29.22 254 GLN A O 1
ATOM 1951 N N . PRO A 1 255 ? 20.054 8.828 0.210 1.00 29.44 255 PRO A N 1
ATOM 1952 C CA . PRO A 1 255 ? 20.136 10.067 0.968 1.00 29.44 255 PRO A CA 1
ATOM 1953 C C . PRO A 1 255 ? 21.042 11.057 0.218 1.00 29.44 255 PRO A C 1
ATOM 1955 O O . PRO A 1 255 ? 22.049 10.639 -0.362 1.00 29.44 255 PRO A O 1
ATOM 1958 N N . PRO A 1 256 ? 20.706 12.359 0.192 1.00 33.62 256 PRO A N 1
ATOM 1959 C CA . PRO A 1 256 ? 21.441 13.318 -0.614 1.00 33.62 256 PRO A CA 1
ATOM 1960 C C . PRO A 1 256 ? 22.892 13.406 -0.135 1.00 33.62 256 PRO A C 1
ATOM 1962 O O . PRO A 1 256 ? 23.167 13.828 0.991 1.00 33.62 256 PRO A O 1
ATOM 1965 N N . LEU A 1 257 ? 23.827 13.038 -1.017 1.00 32.44 257 LEU A N 1
ATOM 1966 C CA . LEU A 1 257 ? 25.212 13.481 -0.915 1.00 32.44 257 LEU A CA 1
ATOM 1967 C C . LEU A 1 257 ? 25.206 15.010 -0.964 1.00 32.44 257 LEU A C 1
ATOM 1969 O O . LEU A 1 257 ? 24.524 15.629 -1.780 1.00 32.44 257 LEU A O 1
ATOM 1973 N N . GLY A 1 258 ? 25.895 15.606 0.002 1.00 35.78 258 GLY A N 1
ATOM 1974 C CA . GLY A 1 258 ? 25.716 16.995 0.372 1.00 35.78 258 GLY A CA 1
ATOM 1975 C C . GLY A 1 258 ? 25.870 18.021 -0.754 1.00 35.78 258 GLY A C 1
ATOM 1976 O O . GLY A 1 258 ? 26.692 17.903 -1.657 1.00 35.78 258 GLY A O 1
ATOM 1977 N N . SER A 1 259 ? 25.168 19.128 -0.515 1.00 33.00 259 SER A N 1
ATOM 1978 C CA . SER A 1 259 ? 25.488 20.505 -0.900 1.00 33.00 259 SER A CA 1
ATOM 1979 C C . SER A 1 259 ? 24.779 21.129 -2.116 1.00 33.00 259 SER A C 1
ATOM 1981 O O . SER A 1 259 ? 24.958 20.754 -3.264 1.00 33.00 259 SER A O 1
ATOM 1983 N N . LYS A 1 260 ? 24.053 22.198 -1.748 1.00 34.34 260 LYS A N 1
ATOM 1984 C CA . LYS A 1 260 ? 23.788 23.484 -2.416 1.00 34.34 260 LYS A CA 1
ATOM 1985 C C . LYS A 1 260 ? 22.982 23.488 -3.724 1.00 34.34 260 LYS A C 1
ATOM 1987 O O . LYS A 1 260 ? 23.438 23.112 -4.793 1.00 34.34 260 LYS A O 1
ATOM 1992 N N . THR A 1 261 ? 21.793 24.073 -3.582 1.00 33.56 261 THR A N 1
ATOM 1993 C CA . THR A 1 261 ? 20.891 24.622 -4.601 1.00 33.56 261 THR A CA 1
ATOM 1994 C C . THR A 1 261 ? 21.625 25.355 -5.728 1.00 33.56 261 THR A C 1
ATOM 1996 O O . THR A 1 261 ? 22.587 26.082 -5.469 1.00 33.56 261 THR A O 1
ATOM 1999 N N . PRO A 1 262 ? 21.065 25.310 -6.947 1.00 34.28 262 PRO A N 1
ATOM 2000 C CA . PRO A 1 262 ? 20.438 26.528 -7.455 1.00 34.28 262 PRO A CA 1
ATOM 2001 C C . PRO A 1 262 ? 19.008 26.328 -7.975 1.00 34.28 262 PRO A C 1
ATOM 2003 O O . PRO A 1 262 ? 18.609 25.289 -8.487 1.00 34.28 262 PRO A O 1
ATOM 2006 N N . THR A 1 263 ? 18.260 27.408 -7.808 1.00 35.12 263 THR A N 1
ATOM 2007 C CA . THR A 1 263 ? 16.922 27.746 -8.298 1.00 35.12 263 THR A CA 1
ATOM 2008 C C . THR A 1 263 ? 16.689 27.505 -9.793 1.00 35.12 263 THR A C 1
ATOM 2010 O O . THR A 1 263 ? 17.534 27.888 -10.599 1.00 35.12 263 THR A O 1
ATOM 2013 N N . GLY A 1 264 ? 15.472 27.084 -10.164 1.00 27.67 264 GLY A N 1
ATOM 2014 C CA . GLY A 1 264 ? 14.886 27.457 -11.458 1.00 27.67 264 GLY A CA 1
ATOM 2015 C C . GLY A 1 264 ? 13.936 26.448 -12.110 1.00 27.67 264 GLY A C 1
ATOM 2016 O O . GLY A 1 264 ? 14.369 25.420 -12.602 1.00 27.67 264 GLY A O 1
ATOM 2017 N N . VAL A 1 265 ? 12.674 26.878 -12.241 1.00 27.34 265 VAL A N 1
ATOM 2018 C CA . VAL A 1 265 ? 11.623 26.437 -13.188 1.00 27.34 265 VAL A CA 1
ATOM 2019 C C . VAL A 1 265 ? 10.772 25.214 -12.801 1.00 27.34 265 VAL A C 1
ATOM 2021 O O . VAL A 1 265 ? 11.023 24.073 -13.163 1.00 27.34 265 VAL A O 1
ATOM 2024 N N . VAL A 1 266 ? 9.648 25.526 -12.149 1.00 30.64 266 VAL A N 1
ATOM 2025 C CA . VAL A 1 266 ? 8.405 24.737 -12.127 1.00 30.64 266 VAL A CA 1
ATOM 2026 C C . VAL A 1 266 ? 7.595 25.071 -13.376 1.00 30.64 266 VAL A C 1
ATOM 2028 O O . VAL A 1 266 ? 7.388 26.261 -13.597 1.00 30.64 266 VAL A O 1
ATOM 2031 N N . ARG A 1 267 ? 7.056 24.067 -14.092 1.00 26.31 267 ARG A N 1
ATOM 2032 C CA . ARG A 1 267 ? 5.653 24.009 -14.578 1.00 26.31 267 ARG A CA 1
ATOM 2033 C C . ARG A 1 267 ? 5.293 22.585 -15.013 1.00 26.31 267 ARG A C 1
ATOM 2035 O O . ARG A 1 267 ? 5.806 22.119 -16.016 1.00 26.31 267 ARG A O 1
ATOM 2042 N N . THR A 1 268 ? 4.326 21.956 -14.349 1.00 26.34 268 THR A N 1
ATOM 2043 C CA . THR A 1 268 ? 3.167 21.328 -15.012 1.00 26.34 268 THR A CA 1
ATOM 2044 C C . THR A 1 268 ? 2.048 21.246 -13.975 1.00 26.34 268 THR A C 1
ATOM 2046 O O . THR A 1 268 ? 2.235 20.708 -12.888 1.00 26.34 268 THR A O 1
ATOM 2049 N N . ALA A 1 269 ? 0.916 21.871 -14.284 1.00 23.83 269 ALA A N 1
ATOM 2050 C CA . ALA A 1 269 ? -0.292 21.844 -13.476 1.00 23.83 269 ALA A CA 1
ATOM 2051 C C . ALA A 1 269 ? -1.193 20.717 -13.989 1.00 23.83 269 ALA A C 1
ATOM 2053 O O . ALA A 1 269 ? -1.469 20.674 -15.185 1.00 23.83 269 ALA A O 1
ATOM 2054 N N . PHE A 1 270 ? -1.698 19.871 -13.095 1.00 24.53 270 PHE A N 1
ATOM 2055 C CA . PHE A 1 270 ? -2.868 19.043 -13.372 1.00 24.53 270 PHE A CA 1
ATOM 2056 C C . PHE A 1 270 ? -4.021 19.559 -12.512 1.00 24.53 270 PHE A C 1
ATOM 2058 O O . PHE A 1 270 ? -3.953 19.553 -11.285 1.00 24.53 270 PHE A O 1
ATOM 2065 N N . LYS A 1 271 ? -5.054 20.080 -13.182 1.00 19.64 271 LYS A N 1
ATOM 2066 C CA . LYS A 1 271 ? -6.376 20.303 -12.596 1.00 19.64 271 LYS A CA 1
ATOM 2067 C C . LYS A 1 271 ? -7.111 18.966 -12.618 1.00 19.64 271 LYS A C 1
ATOM 2069 O O . LYS A 1 271 ? -7.276 18.405 -13.698 1.00 19.64 271 LYS A O 1
ATOM 2074 N N . PHE A 1 272 ? -7.595 18.520 -11.468 1.00 28.55 272 PHE A N 1
ATOM 2075 C CA . PHE A 1 272 ? -8.739 17.617 -11.397 1.00 28.55 272 PHE A CA 1
ATOM 2076 C C . PHE A 1 272 ? -9.934 18.417 -10.874 1.00 28.55 272 PHE A C 1
ATOM 2078 O O . PHE A 1 272 ? -9.749 19.361 -10.101 1.00 28.55 272 PHE A O 1
ATOM 2085 N N . TRP A 1 273 ? -11.104 18.108 -11.430 1.00 42.28 273 TRP A N 1
ATOM 2086 C CA . TRP A 1 273 ? -12.398 18.696 -11.090 1.00 42.28 273 TRP A CA 1
ATOM 2087 C C . TRP A 1 273 ? -12.809 18.362 -9.659 1.00 42.28 273 TRP A C 1
ATOM 2089 O O . TRP A 1 273 ? -12.466 17.245 -9.210 1.00 42.28 273 TRP A O 1
#

Secondary structure (DSSP, 8-state):
---HHHHTTHHHHHHHTGGG-------HHHHHHHHHT----TT-SSS-TT-PPPPP---GGGTT-EEETTEEEEEEEE-SSSTTEEEEEE-TTSHHHHHTT--S-EEEETTS--TTB--SSGGGS-S-HHHHHHHHHHHHTS--SEEE-SSSS--B-HHHHHHHHHHHHHHHHHHHHHHHH--HHHHHHHHTTT-TTSTTTT-HHHHHHHHHHHHHHHHHHHHHTGGGGT--HHHHSBTHHHHHHHHTT----PPPPS---------------

Organism: Ectocarpus siliculosus (NCBI:txid2880)

InterPro domains:
  IPR036866 Ribonuclease Z/Hydroxyacylglutathione hydrolase-like [G3DSA:3.60.15.10] (1-174)
  IPR036866 Ribonuclease Z/Hydroxyacylglutathione hydrolase-like [SSF56281] (5-179)

Sequence (273 aa):
MHPKDHIGGAGFVSDHFAHNNPTIIASKRIRHDLKSKDDRDPTSVFGNNRGVPIPEKLEAAEYRELSVGGLRFELQKIHAHQPGDLFIFLDKSVPENAAAGIDTSVFMVVDTVFPGWIPLFPTNLNPDVASYYEAMDVILGYDFDVLMAGHLTRMGTKADVQLNRDLFADILEGATAGFAAVSQADVGAGTAVSDPTNPNAGNVWLLFTELIARQTDMCAAYVLDSASRGRDWLAEVAGVDLTLRTQHTQTPQQPPLGSKTPTGVVRTAFKFW

Foldseek 3Di:
DPPCVQQVQQQVVCVVCVVVVDAFDFFPVVLVLLVVQCPCPCPDP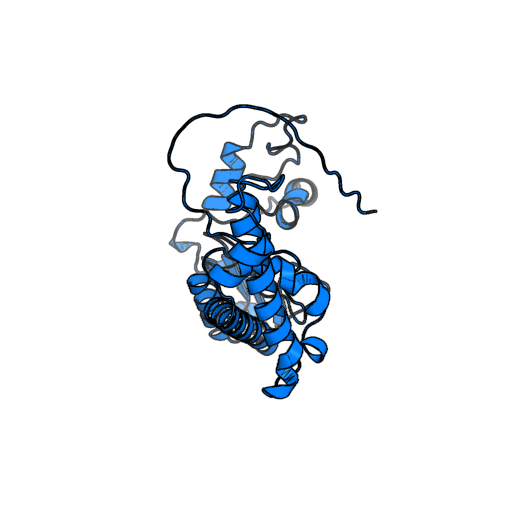SHSNSRRDRHDDDDPVNQQWDADPQFIWHWHFACAQHHGWIKIWGDCPPPSNVVVVNPFIEIEGELGFDQQAARPALSSGDLDPVSSLVRLVVVLPDDGPWYHHNDDDDIHDNVRSVVNNVLVVLLVVQLVVLVVPQDLVVLCVVQVCCPPPDPNPVVVVSSVVSSLQSSLVSSLVSSCPCVVVVDHCVVRHPCSNPCSSRNSPDDRPDPDPDDDDDDDDDDDDDDDD

pLDDT: mean 83.02, std 18.52, range [19.64, 98.56]